Protein AF-A0A2S0NJP9-F1 (afdb_monomer_lite)

Foldseek 3Di:
DPDPVVPPPDPPPDDFDFDDAADEPDVVLVVVCVVVCVVPNPVQLRVQCRQLVHRHSLQSVQLLLLQLLLLVLLLVLLVVLLVVLVVLCCVLVNDHPCCVPPDPADLVNSVVSCVVCVVSSCVVCVVQPDDDPVLSVLSVVLNVCSVVSHGCQGDCVVSSLVSLVSSLVRPPVVCNVVSQVCLQPSDDPGPHDPPSRRHD

Organism: NCBI:txid214888

Sequence (200 aa):
MKLLDKLSKKPQYQTHAKITEFVFNNDKERAMYEEYKQLKGEEIHFYVAEHIQSNKYIEVAAAIQYDLRLKYILYRYVCFYEEWIRAILMNCNIKNVDFFLYKSVTLGDIQQLYFKNFKQIQEQKPDLKMISGNQFDSVRRLRNDVSHFKFLIFEMYDQSVRNIKTLQAVIPEHYMENLKKDINNCTSDWPLPSGLKITI

pLDDT: mean 89.48, std 14.77, range [33.41, 98.25]

Structure (mmCIF, N/CA/C/O backbone):
data_AF-A0A2S0NJP9-F1
#
_entry.id   AF-A0A2S0NJP9-F1
#
loop_
_atom_site.group_PDB
_atom_site.id
_atom_site.type_symbol
_atom_site.label_atom_id
_atom_site.label_alt_id
_atom_site.label_comp_id
_atom_site.label_asym_id
_atom_site.label_entity_id
_atom_site.label_seq_id
_atom_site.pdbx_PDB_ins_code
_atom_site.Cartn_x
_atom_site.Cartn_y
_atom_site.Cartn_z
_atom_site.occupancy
_atom_site.B_iso_or_equiv
_atom_site.auth_seq_id
_atom_site.auth_comp_id
_atom_site.auth_asym_id
_atom_site.auth_atom_id
_atom_site.pdbx_PDB_model_num
ATOM 1 N N . MET A 1 1 ? -16.593 33.649 -3.605 1.00 42.12 1 MET A N 1
ATOM 2 C CA . MET A 1 1 ? -15.768 33.297 -4.784 1.00 42.12 1 MET A CA 1
ATOM 3 C C . MET A 1 1 ? -14.263 33.259 -4.443 1.00 42.12 1 MET A C 1
ATOM 5 O O . MET A 1 1 ? -13.469 33.862 -5.141 1.00 42.12 1 MET A O 1
ATOM 9 N N . LYS A 1 2 ? -13.850 32.595 -3.343 1.00 42.22 2 LYS A N 1
ATOM 10 C CA . LYS A 1 2 ? -12.437 32.551 -2.874 1.00 42.22 2 LYS A CA 1
ATOM 11 C C . LYS A 1 2 ? -12.019 31.198 -2.254 1.00 42.22 2 LYS A C 1
ATOM 13 O O . LYS A 1 2 ? -11.086 31.136 -1.464 1.00 42.22 2 LYS A O 1
ATOM 18 N N . LEU A 1 3 ? -12.723 30.111 -2.584 1.00 33.41 3 LEU A N 1
ATOM 19 C CA . LEU A 1 3 ? -12.456 28.766 -2.040 1.00 33.41 3 LEU A CA 1
ATOM 20 C C . LEU A 1 3 ? -12.064 27.725 -3.102 1.00 33.41 3 LEU A C 1
ATOM 22 O O . LEU A 1 3 ? -11.611 26.648 -2.735 1.00 33.41 3 LEU A O 1
ATOM 26 N N . LEU A 1 4 ? -12.171 28.051 -4.396 1.00 34.09 4 LEU A N 1
ATOM 27 C CA . LEU A 1 4 ? -11.828 27.137 -5.494 1.00 34.09 4 LEU A CA 1
ATOM 28 C C . LEU A 1 4 ? -10.362 27.249 -5.961 1.00 34.09 4 LEU A C 1
ATOM 30 O O . LEU A 1 4 ? -9.835 26.289 -6.510 1.00 34.09 4 LEU A O 1
ATOM 34 N N . ASP A 1 5 ? -9.657 28.341 -5.644 1.00 35.03 5 ASP A N 1
ATOM 35 C CA . ASP A 1 5 ? -8.262 28.553 -6.083 1.00 35.03 5 ASP A CA 1
ATOM 36 C C . ASP A 1 5 ? -7.199 27.838 -5.232 1.00 35.03 5 ASP A C 1
ATOM 38 O O . ASP A 1 5 ? -6.013 27.872 -5.552 1.00 35.03 5 ASP A O 1
ATOM 42 N N . LYS A 1 6 ? -7.587 27.166 -4.139 1.00 36.97 6 LYS A N 1
ATOM 43 C CA . LYS A 1 6 ? -6.639 26.424 -3.282 1.00 36.97 6 LYS A CA 1
ATOM 44 C C . LYS A 1 6 ? -6.523 24.931 -3.613 1.00 36.97 6 LYS A C 1
ATOM 46 O O . LYS A 1 6 ? -5.765 24.238 -2.942 1.00 36.97 6 LYS A O 1
ATOM 51 N N . LEU A 1 7 ? -7.226 24.436 -4.638 1.00 40.06 7 LEU A N 1
ATOM 52 C CA . LEU A 1 7 ? -7.271 23.006 -4.985 1.00 40.06 7 LEU A CA 1
ATOM 53 C C . LEU A 1 7 ? -6.602 22.625 -6.320 1.00 40.06 7 LEU A C 1
ATOM 55 O O . LEU A 1 7 ? -6.712 21.473 -6.725 1.00 40.06 7 LEU A O 1
ATOM 59 N N . SER A 1 8 ? -5.874 23.521 -6.998 1.00 37.69 8 SER A N 1
ATOM 60 C CA . SER A 1 8 ? -5.317 23.220 -8.335 1.00 37.69 8 SER A CA 1
ATOM 61 C C . SER A 1 8 ? -3.791 23.169 -8.447 1.00 37.69 8 SER A C 1
ATOM 63 O O . SER A 1 8 ? -3.268 23.136 -9.561 1.00 37.69 8 SER A O 1
ATOM 65 N N . LYS A 1 9 ? -3.034 23.086 -7.345 1.00 36.31 9 LYS A N 1
ATOM 66 C CA . LYS A 1 9 ? -1.618 22.708 -7.472 1.00 36.31 9 LYS A CA 1
ATOM 67 C C . LYS A 1 9 ? -1.534 21.198 -7.671 1.00 36.31 9 LYS A C 1
ATOM 69 O O . LYS A 1 9 ? -1.359 20.450 -6.713 1.00 36.31 9 LYS A O 1
ATOM 74 N N . LYS A 1 10 ? -1.687 20.765 -8.931 1.00 39.22 10 LYS A N 1
ATOM 75 C CA . LYS A 1 10 ? -1.180 19.461 -9.376 1.00 39.22 10 LYS A CA 1
ATOM 76 C C . LYS A 1 10 ? 0.255 19.333 -8.842 1.00 39.22 10 LYS A C 1
ATOM 78 O O . LYS A 1 10 ? 0.975 20.338 -8.889 1.00 39.22 10 LYS A O 1
ATOM 83 N N . PRO A 1 11 ? 0.660 18.173 -8.298 1.00 43.78 11 PRO A N 1
ATOM 84 C CA . PRO A 1 11 ? 2.055 17.969 -7.933 1.00 43.78 11 PRO A CA 1
ATOM 85 C C . PRO A 1 11 ? 2.924 18.382 -9.126 1.00 43.78 11 PRO A C 1
ATOM 87 O O . PRO A 1 11 ? 2.597 18.064 -10.269 1.00 43.78 11 PRO A O 1
ATOM 90 N N . GLN A 1 12 ? 3.956 19.192 -8.875 1.00 39.41 12 GLN A N 1
ATOM 91 C CA . GLN A 1 12 ? 4.930 19.531 -9.906 1.00 39.41 12 GLN A CA 1
ATOM 92 C C . GLN A 1 12 ? 5.612 18.225 -10.304 1.00 39.41 12 GLN A C 1
ATOM 94 O O . GLN A 1 12 ? 6.456 17.721 -9.568 1.00 39.41 12 GLN A O 1
ATOM 99 N N . TYR A 1 13 ? 5.189 17.655 -11.431 1.00 46.69 13 TYR A N 1
ATOM 100 C CA . TYR A 1 13 ? 5.864 16.525 -12.046 1.00 46.69 13 TYR A CA 1
ATOM 101 C C . TYR A 1 13 ? 7.288 16.973 -12.365 1.00 46.69 13 TYR A C 1
ATOM 103 O O . TYR A 1 13 ? 7.482 17.950 -13.093 1.00 46.69 13 TYR A O 1
ATOM 111 N N . GLN A 1 14 ? 8.278 16.308 -11.772 1.00 54.94 14 GLN A N 1
ATOM 112 C CA . GLN A 1 14 ? 9.660 16.493 -12.185 1.00 54.94 14 GLN A CA 1
ATOM 113 C C . GLN A 1 14 ? 9.743 16.045 -13.644 1.00 54.94 14 GLN A C 1
ATOM 115 O O . GLN A 1 14 ? 9.388 14.920 -13.983 1.00 54.94 14 GLN A O 1
ATOM 120 N N . THR A 1 15 ? 10.130 16.956 -14.535 1.00 53.31 15 THR A N 1
ATOM 121 C CA . THR A 1 15 ? 10.324 16.633 -15.947 1.00 53.31 15 THR A CA 1
ATOM 122 C C . THR A 1 15 ? 11.617 15.849 -16.075 1.00 53.31 15 THR A C 1
ATOM 124 O O . THR A 1 15 ? 12.707 16.417 -16.126 1.00 53.31 15 THR A O 1
ATOM 127 N N . HIS A 1 16 ? 11.472 14.534 -16.059 1.00 66.81 16 HIS A N 1
ATOM 128 C CA . HIS A 1 16 ? 12.519 13.575 -16.347 1.00 66.81 16 HIS A CA 1
ATOM 129 C C . HIS A 1 16 ? 12.918 13.634 -17.829 1.00 66.81 16 HIS A C 1
ATOM 131 O O . HIS A 1 16 ? 12.117 14.018 -18.685 1.00 66.81 16 HIS A O 1
ATOM 137 N N . ALA A 1 17 ? 14.171 13.285 -18.142 1.00 78.38 17 ALA A N 1
ATOM 138 C CA . ALA A 1 17 ? 14.595 13.136 -19.531 1.00 78.38 17 ALA A CA 1
ATOM 139 C C . ALA A 1 17 ? 13.712 12.087 -20.221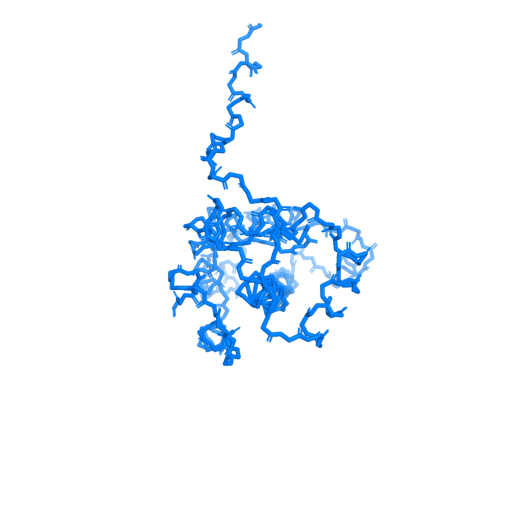 1.00 78.38 17 ALA A C 1
ATOM 141 O O . ALA A 1 17 ? 13.553 10.983 -19.702 1.00 78.38 17 ALA A O 1
ATOM 142 N N . LYS A 1 18 ? 13.134 12.447 -21.372 1.00 87.44 18 LYS A N 1
ATOM 143 C CA . LYS A 1 18 ? 12.203 11.584 -22.103 1.00 87.44 18 LYS A CA 1
ATOM 144 C C . LYS A 1 18 ? 12.933 10.360 -22.651 1.00 87.44 18 LYS A C 1
ATOM 146 O O . LYS A 1 18 ? 13.913 10.509 -23.381 1.00 87.44 18 LYS A O 1
ATOM 151 N N . ILE A 1 19 ? 12.422 9.171 -22.350 1.00 89.81 19 ILE A N 1
ATOM 152 C CA . ILE A 1 19 ? 12.920 7.908 -22.908 1.00 89.81 19 ILE A CA 1
ATOM 153 C C . ILE A 1 19 ? 11.974 7.479 -24.027 1.00 89.81 19 ILE A C 1
ATOM 155 O O . ILE A 1 19 ? 10.762 7.459 -23.846 1.00 89.81 19 ILE A O 1
ATOM 159 N N . THR A 1 20 ? 12.523 7.171 -25.202 1.00 89.69 20 THR A N 1
ATOM 160 C CA . THR A 1 20 ? 11.734 6.827 -26.402 1.00 89.69 20 THR A CA 1
ATOM 161 C C . THR A 1 20 ? 11.969 5.410 -26.902 1.00 89.69 20 THR A C 1
ATOM 163 O O . THR A 1 20 ? 11.226 4.936 -27.755 1.00 89.69 20 THR A O 1
ATOM 166 N N . GLU A 1 21 ? 12.994 4.731 -26.394 1.00 93.69 21 GLU A N 1
ATOM 167 C CA . GLU A 1 21 ? 13.345 3.374 -26.798 1.00 93.69 21 GLU A CA 1
ATOM 168 C C . GLU A 1 21 ? 13.919 2.576 -25.629 1.00 93.69 21 GLU A C 1
ATOM 170 O O . GLU A 1 21 ? 14.532 3.138 -24.719 1.00 93.69 21 GLU A O 1
ATOM 175 N N . PHE A 1 22 ? 13.724 1.257 -25.675 1.00 96.69 22 PHE A N 1
ATOM 176 C CA . PHE A 1 22 ? 14.244 0.321 -24.687 1.00 96.69 22 PHE A CA 1
ATOM 177 C C . PHE A 1 22 ? 15.427 -0.479 -25.227 1.00 96.69 22 PHE A C 1
ATOM 179 O O . PHE A 1 22 ? 15.419 -0.958 -26.362 1.00 96.69 22 PHE A O 1
ATOM 186 N N . VAL A 1 23 ? 16.416 -0.683 -24.359 1.00 96.81 23 VAL A N 1
ATOM 187 C CA . VAL A 1 23 ? 17.526 -1.612 -24.557 1.00 96.81 23 VAL A CA 1
ATOM 188 C C . VAL A 1 23 ? 17.169 -2.940 -23.895 1.00 96.81 23 VAL A C 1
ATOM 190 O O . VAL A 1 23 ? 16.832 -2.979 -22.709 1.00 96.81 23 VAL A O 1
ATOM 193 N N . PHE A 1 24 ? 17.267 -4.023 -24.667 1.00 96.94 24 PHE A N 1
ATOM 194 C CA . PHE A 1 24 ? 16.997 -5.395 -24.232 1.00 96.94 24 PHE A CA 1
ATOM 195 C C . PHE A 1 24 ? 18.299 -6.200 -24.229 1.00 96.94 24 PHE A C 1
ATOM 197 O O . PHE A 1 24 ? 19.079 -6.104 -25.177 1.00 96.94 24 PHE A O 1
ATOM 204 N N . ASN A 1 25 ? 18.522 -7.034 -23.213 1.00 94.25 25 ASN A N 1
ATOM 205 C CA . ASN A 1 25 ? 19.708 -7.893 -23.139 1.00 94.25 25 ASN A CA 1
ATOM 206 C C . ASN A 1 25 ? 19.605 -9.126 -24.048 1.00 94.25 25 ASN A C 1
ATOM 208 O O . ASN A 1 25 ? 20.625 -9.707 -24.409 1.00 94.25 25 ASN A O 1
ATOM 212 N N . ASN A 1 26 ? 18.388 -9.580 -24.367 1.00 94.94 26 ASN A N 1
ATOM 213 C CA . ASN A 1 26 ? 18.138 -10.751 -25.211 1.00 94.94 26 ASN A CA 1
ATOM 214 C C . ASN A 1 26 ? 16.706 -10.756 -25.781 1.00 94.94 26 ASN A C 1
ATOM 216 O O . ASN A 1 26 ? 15.843 -9.984 -25.359 1.00 94.94 26 ASN A O 1
ATOM 220 N N . ASP A 1 27 ? 16.438 -11.671 -26.715 1.00 96.19 27 ASP A N 1
ATOM 221 C CA . ASP A 1 27 ? 15.132 -11.795 -27.376 1.00 96.19 27 ASP A CA 1
ATOM 222 C C . ASP A 1 27 ? 14.000 -12.199 -26.427 1.00 96.19 27 ASP A C 1
ATOM 224 O O . ASP A 1 27 ? 12.856 -11.798 -26.628 1.00 96.19 27 ASP A O 1
ATOM 228 N N . LYS A 1 28 ? 14.303 -12.942 -25.355 1.00 94.44 28 LYS A N 1
ATOM 229 C CA . LYS A 1 28 ? 13.308 -13.298 -24.333 1.00 94.44 28 LYS A CA 1
ATOM 230 C C . LYS A 1 28 ? 12.825 -12.056 -23.583 1.00 94.44 28 LYS A C 1
ATOM 232 O O . LYS A 1 28 ? 11.636 -11.920 -23.315 1.00 94.44 28 LYS A O 1
ATOM 237 N N . GLU A 1 29 ? 13.737 -11.148 -23.258 1.00 94.25 29 GLU A N 1
ATOM 238 C CA . GLU A 1 29 ? 13.422 -9.871 -22.624 1.00 94.25 29 GLU A CA 1
ATOM 239 C C . GLU A 1 29 ? 12.598 -8.968 -23.557 1.00 94.25 29 GLU A C 1
ATOM 241 O O . GLU A 1 29 ? 11.614 -8.369 -23.125 1.00 94.25 29 GLU A O 1
ATOM 246 N N . ARG A 1 30 ? 12.935 -8.937 -24.852 1.00 96.06 30 ARG A N 1
ATOM 247 C CA . ARG A 1 30 ? 12.130 -8.241 -25.866 1.00 96.06 30 ARG A CA 1
ATOM 248 C C . ARG A 1 30 ? 10.723 -8.834 -25.979 1.00 96.06 30 ARG A C 1
ATOM 250 O O . ARG A 1 30 ? 9.753 -8.086 -25.979 1.00 96.06 30 ARG A O 1
ATOM 257 N N . ALA A 1 31 ? 10.597 -10.159 -26.037 1.00 95.00 31 ALA A N 1
ATOM 258 C CA . ALA A 1 31 ? 9.299 -10.833 -26.086 1.00 95.00 31 ALA A CA 1
ATOM 259 C C . ALA A 1 31 ? 8.451 -10.530 -24.840 1.00 95.00 31 ALA A C 1
ATOM 261 O O . ALA A 1 31 ? 7.256 -10.269 -24.959 1.00 95.00 31 ALA A O 1
ATOM 262 N N . MET A 1 32 ? 9.083 -10.480 -23.661 1.00 92.81 32 MET A N 1
ATOM 263 C CA . MET A 1 32 ? 8.435 -10.058 -22.417 1.00 92.81 32 MET A CA 1
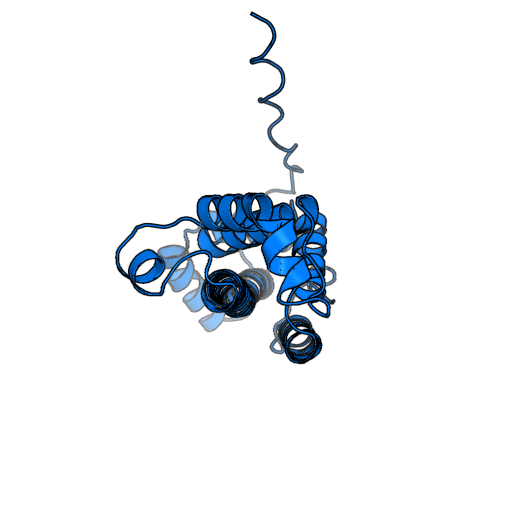ATOM 264 C C . MET A 1 32 ? 7.876 -8.631 -22.539 1.00 92.81 32 MET A C 1
ATOM 266 O O . MET A 1 32 ? 6.725 -8.395 -22.181 1.00 92.81 32 MET A O 1
ATOM 270 N N . TYR A 1 33 ? 8.641 -7.685 -23.089 1.00 96.19 33 TYR A N 1
ATOM 271 C CA . TYR A 1 33 ? 8.134 -6.332 -23.338 1.00 96.19 33 TYR A CA 1
ATOM 272 C C . TYR A 1 33 ? 6.931 -6.305 -24.276 1.00 96.19 33 TYR A C 1
ATOM 274 O O . TYR A 1 33 ? 5.927 -5.671 -23.952 1.00 96.19 33 TYR A O 1
ATOM 282 N N . GLU A 1 34 ? 7.011 -7.008 -25.405 1.00 95.25 34 GLU A N 1
ATOM 283 C CA . GLU A 1 34 ? 5.923 -7.061 -26.384 1.00 95.25 34 GLU A CA 1
ATOM 284 C C . GLU A 1 34 ? 4.623 -7.611 -25.784 1.00 95.25 34 GLU A C 1
ATOM 286 O O . GLU A 1 34 ? 3.546 -7.097 -26.085 1.00 95.25 34 GLU A O 1
ATOM 291 N N . GLU A 1 35 ? 4.714 -8.595 -24.889 1.00 93.38 35 GLU A N 1
ATOM 292 C CA . GLU A 1 35 ? 3.566 -9.115 -24.144 1.00 93.38 35 GLU A CA 1
ATOM 293 C C . GLU A 1 35 ? 3.034 -8.088 -23.129 1.00 93.38 35 GLU A C 1
ATOM 295 O O . GLU A 1 35 ? 1.858 -7.707 -23.156 1.00 93.38 35 GLU A O 1
ATOM 300 N N . TYR A 1 36 ? 3.890 -7.600 -22.226 1.00 91.88 36 TYR A N 1
ATOM 301 C CA . TYR A 1 36 ? 3.441 -6.773 -21.104 1.00 91.88 36 TYR A CA 1
ATOM 302 C C . TYR A 1 36 ? 2.997 -5.371 -21.514 1.00 91.88 36 TYR A C 1
ATOM 304 O O . TYR A 1 36 ? 2.093 -4.833 -20.869 1.00 91.88 36 TYR A O 1
ATOM 312 N N . LYS A 1 37 ? 3.538 -4.799 -22.597 1.00 93.12 37 LYS A N 1
ATOM 313 C CA . LYS A 1 37 ? 3.083 -3.489 -23.083 1.00 93.12 37 LYS A CA 1
ATOM 314 C C . LYS A 1 37 ? 1.622 -3.520 -23.535 1.00 93.12 37 LYS A C 1
ATOM 316 O O . LYS A 1 37 ? 0.931 -2.519 -23.384 1.00 93.12 37 LYS A O 1
ATOM 321 N N . GLN A 1 38 ? 1.121 -4.668 -24.003 1.00 91.31 38 GLN A N 1
ATOM 322 C CA . GLN A 1 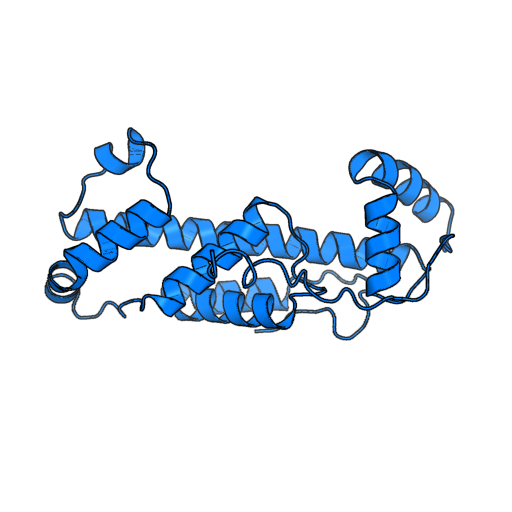38 ? -0.300 -4.845 -24.332 1.00 91.31 38 GLN A CA 1
ATOM 323 C C . GLN A 1 38 ? -1.169 -4.981 -23.073 1.00 91.31 38 GLN A C 1
ATOM 325 O O . GLN A 1 38 ? -2.299 -4.503 -23.042 1.00 91.31 38 GLN A O 1
ATOM 330 N N . LEU A 1 39 ? -0.642 -5.606 -22.015 1.00 89.12 39 LEU A N 1
ATOM 331 C CA . LEU A 1 39 ? -1.377 -5.859 -20.767 1.00 89.12 39 LEU A CA 1
ATOM 332 C C . LEU A 1 39 ? -1.401 -4.661 -19.809 1.00 89.12 39 LEU A C 1
ATOM 334 O O . LEU A 1 39 ? -2.332 -4.517 -19.015 1.00 89.12 39 LEU A O 1
ATOM 338 N N . LYS A 1 40 ? -0.343 -3.848 -19.813 1.00 86.81 40 LYS A N 1
ATOM 339 C CA . LYS A 1 40 ? -0.144 -2.727 -18.882 1.00 86.81 40 LYS A CA 1
ATOM 340 C C . LYS A 1 40 ? -0.190 -1.364 -19.563 1.00 86.81 40 LYS A C 1
ATOM 342 O O . LYS A 1 40 ? -0.362 -0.369 -18.871 1.00 86.81 40 LYS A O 1
ATOM 347 N N . GLY A 1 41 ? -0.088 -1.322 -20.887 1.00 91.69 41 GLY A N 1
ATOM 348 C CA . GLY A 1 41 ? 0.062 -0.092 -21.652 1.00 91.69 41 GLY A CA 1
ATOM 349 C C . GLY A 1 41 ? 1.530 0.307 -21.780 1.00 91.69 41 GLY A C 1
ATOM 350 O O . GLY A 1 41 ? 2.274 0.347 -20.801 1.00 91.69 41 GLY A O 1
ATOM 351 N N . GLU A 1 42 ? 1.939 0.634 -23.002 1.00 94.00 42 GLU A N 1
ATOM 352 C CA . GLU A 1 42 ? 3.294 1.087 -23.331 1.00 94.00 42 GLU A CA 1
ATOM 353 C C . GLU A 1 42 ? 3.701 2.344 -22.543 1.00 94.00 42 GLU A C 1
ATOM 355 O O . GLU A 1 42 ? 4.813 2.418 -22.020 1.00 94.00 42 GLU A O 1
ATOM 360 N N . GLU A 1 43 ? 2.774 3.288 -22.360 1.00 93.31 43 GLU A N 1
ATOM 361 C CA . GLU A 1 43 ? 3.022 4.524 -21.609 1.00 93.31 43 GLU A CA 1
ATOM 362 C C . GLU A 1 43 ? 3.461 4.268 -20.164 1.00 93.31 43 GLU A C 1
ATOM 364 O O . GLU A 1 43 ? 4.301 5.000 -19.650 1.00 93.31 43 GLU A O 1
ATOM 369 N N . ILE A 1 44 ? 2.962 3.208 -19.513 1.00 93.62 44 ILE A N 1
ATOM 370 C CA . ILE A 1 44 ? 3.384 2.862 -18.149 1.00 93.62 44 ILE A CA 1
ATOM 371 C C . ILE A 1 44 ? 4.861 2.466 -18.119 1.00 93.62 44 ILE A C 1
ATOM 373 O O . ILE A 1 44 ? 5.579 2.837 -17.189 1.00 93.62 44 ILE A O 1
ATOM 377 N N . HIS A 1 45 ? 5.329 1.725 -19.124 1.00 95.62 45 HIS A N 1
ATOM 378 C CA . HIS A 1 45 ? 6.728 1.319 -19.196 1.00 95.62 45 HIS A CA 1
ATOM 379 C C . HIS A 1 45 ? 7.643 2.532 -19.362 1.00 95.62 45 HIS A C 1
ATOM 381 O O . HIS A 1 45 ? 8.628 2.642 -18.635 1.00 95.62 45 HIS A O 1
ATOM 387 N N . PHE A 1 46 ? 7.303 3.456 -20.265 1.00 95.38 46 PHE A N 1
ATOM 388 C CA . PHE A 1 46 ? 8.076 4.687 -20.452 1.00 95.38 46 PHE A CA 1
ATOM 389 C C . PHE A 1 46 ? 8.010 5.606 -19.234 1.00 95.38 46 PHE A C 1
ATOM 391 O O . PHE A 1 46 ? 9.042 6.101 -18.797 1.00 95.38 46 PHE A O 1
ATOM 398 N N . TYR A 1 47 ? 6.839 5.751 -18.616 1.00 94.31 47 TYR A N 1
ATOM 399 C CA . TYR A 1 47 ? 6.687 6.494 -17.369 1.00 94.31 47 TYR A CA 1
ATOM 400 C C . TYR A 1 47 ? 7.608 5.946 -16.266 1.00 94.31 47 TYR A C 1
ATOM 402 O O . TYR A 1 47 ? 8.305 6.714 -15.606 1.00 94.31 47 TYR A O 1
ATOM 410 N N . VAL A 1 48 ? 7.670 4.622 -16.088 1.00 95.00 48 VAL A N 1
ATOM 411 C CA . VAL A 1 48 ? 8.586 3.994 -15.120 1.00 95.00 48 VAL A CA 1
ATOM 412 C C . VAL A 1 48 ? 10.039 4.251 -15.506 1.00 95.00 48 VAL A C 1
ATOM 414 O O . VAL A 1 48 ? 10.829 4.631 -14.647 1.00 95.00 48 VAL A O 1
ATOM 417 N N . ALA A 1 49 ? 10.386 4.066 -16.781 1.00 95.25 49 ALA A N 1
ATOM 418 C CA . ALA A 1 49 ? 11.729 4.292 -17.311 1.00 95.25 49 ALA A CA 1
ATOM 419 C C . ALA A 1 49 ? 12.228 5.708 -17.012 1.00 95.25 49 ALA A C 1
ATOM 421 O O . ALA A 1 49 ? 13.353 5.894 -16.546 1.00 95.25 49 ALA A O 1
ATOM 422 N N . GLU A 1 50 ? 11.367 6.700 -17.234 1.00 94.31 50 GLU A N 1
ATOM 423 C CA . GLU A 1 50 ? 11.627 8.101 -16.931 1.00 94.31 50 GLU A CA 1
ATOM 424 C C . GLU A 1 50 ? 11.810 8.313 -15.424 1.00 94.31 50 GLU A C 1
ATOM 426 O O . GLU A 1 50 ? 12.760 8.972 -15.019 1.00 94.31 50 GLU A O 1
ATOM 431 N N . HIS A 1 51 ? 11.000 7.701 -14.560 1.00 92.88 51 HIS A N 1
ATOM 432 C CA . HIS A 1 51 ? 11.174 7.850 -13.108 1.00 92.88 51 HIS A CA 1
ATOM 433 C C . HIS A 1 51 ? 12.469 7.225 -12.584 1.00 92.88 51 HIS A C 1
ATOM 435 O O . HIS A 1 51 ? 13.113 7.791 -11.701 1.00 92.88 51 HIS A O 1
ATOM 441 N N . ILE A 1 52 ? 12.872 6.076 -13.130 1.00 93.31 52 ILE A N 1
ATOM 442 C CA . ILE A 1 52 ? 14.106 5.392 -12.717 1.00 93.31 52 ILE A CA 1
ATOM 443 C C . ILE A 1 52 ? 15.342 5.854 -13.502 1.00 93.31 52 ILE A C 1
ATOM 445 O O . ILE A 1 52 ? 16.441 5.381 -13.225 1.00 93.31 52 ILE A O 1
ATOM 449 N N . GLN A 1 53 ? 15.166 6.759 -14.473 1.00 93.25 53 GLN A N 1
ATOM 450 C CA . GLN A 1 53 ? 16.212 7.261 -15.371 1.00 93.25 53 GLN A CA 1
ATOM 451 C C . GLN A 1 53 ? 17.003 6.132 -16.061 1.00 93.25 53 GLN A C 1
ATOM 453 O O . GLN A 1 53 ? 18.230 6.180 -16.149 1.00 93.25 53 GLN A O 1
ATOM 458 N N . SER A 1 54 ? 16.301 5.108 -16.556 1.00 93.81 54 SER A N 1
ATOM 459 C CA . SER A 1 54 ? 16.919 3.961 -17.232 1.00 93.81 54 SER A CA 1
ATOM 460 C C . SER A 1 54 ? 16.109 3.493 -18.430 1.00 93.81 54 SER A C 1
ATOM 462 O O . SER A 1 54 ? 14.909 3.249 -18.334 1.00 93.81 54 SER A O 1
ATOM 464 N N . ASN A 1 55 ? 16.790 3.317 -19.562 1.00 95.12 55 ASN A N 1
ATOM 465 C CA . ASN A 1 55 ? 16.227 2.722 -20.772 1.00 95.12 55 ASN A CA 1
ATOM 466 C C . ASN A 1 55 ? 16.472 1.205 -20.860 1.00 95.12 55 ASN A C 1
ATOM 468 O O . ASN A 1 55 ? 16.113 0.587 -21.861 1.00 95.12 55 ASN A O 1
ATOM 472 N N . LYS A 1 56 ? 17.073 0.582 -19.839 1.00 96.38 56 LYS A N 1
ATOM 473 C CA . LYS A 1 56 ? 17.228 -0.876 -19.781 1.00 96.38 56 LYS A CA 1
ATOM 474 C C . LYS A 1 56 ? 15.913 -1.498 -19.337 1.00 96.38 56 LYS A C 1
ATOM 476 O O . LYS A 1 56 ? 15.483 -1.310 -18.197 1.00 96.38 56 LYS A O 1
ATOM 481 N N . TYR A 1 57 ? 15.282 -2.270 -20.215 1.00 96.00 57 TYR A N 1
ATOM 482 C CA . TYR A 1 57 ? 13.947 -2.788 -19.931 1.00 96.00 57 TYR A CA 1
ATOM 483 C C . TYR A 1 57 ? 13.911 -3.716 -18.709 1.00 96.00 57 TYR A C 1
ATOM 485 O O . TYR A 1 57 ? 12.949 -3.675 -17.948 1.00 96.00 57 TYR A O 1
ATOM 493 N N . ILE A 1 58 ? 14.965 -4.491 -18.446 1.00 94.62 58 ILE A N 1
ATOM 494 C CA . ILE A 1 58 ? 15.021 -5.366 -17.271 1.00 94.62 58 ILE A CA 1
ATOM 495 C C . ILE A 1 58 ? 14.888 -4.602 -15.943 1.00 94.62 58 ILE A C 1
ATOM 497 O O . ILE A 1 58 ? 14.248 -5.100 -15.018 1.00 94.62 58 ILE A O 1
ATOM 501 N N . GLU A 1 59 ? 15.433 -3.384 -15.850 1.00 95.12 59 GLU A N 1
ATOM 502 C CA . GLU A 1 59 ? 15.339 -2.533 -14.653 1.00 95.12 59 GLU A CA 1
ATOM 503 C C . GLU A 1 59 ? 13.926 -1.933 -14.526 1.00 95.12 59 GLU A C 1
ATOM 505 O O . GLU A 1 59 ? 13.350 -1.902 -13.437 1.00 95.12 59 GLU A O 1
ATOM 510 N N . VAL A 1 60 ? 13.317 -1.549 -15.655 1.00 95.31 60 VAL A N 1
ATOM 511 C CA . VAL A 1 60 ? 11.915 -1.096 -15.738 1.00 95.31 60 VAL A CA 1
ATOM 512 C C . VAL A 1 60 ? 10.955 -2.206 -15.309 1.00 95.31 60 VAL A C 1
ATOM 514 O O . VAL A 1 60 ? 10.077 -1.999 -14.468 1.00 95.31 60 VAL A O 1
ATOM 517 N N . ALA A 1 61 ? 11.139 -3.409 -15.850 1.00 94.44 61 ALA A N 1
ATOM 518 C CA . ALA A 1 61 ? 10.357 -4.585 -15.501 1.00 94.44 61 ALA A CA 1
ATOM 519 C C . ALA A 1 61 ? 10.524 -4.937 -14.015 1.00 94.44 61 ALA A C 1
ATOM 521 O O . ALA A 1 61 ? 9.527 -5.208 -13.342 1.00 94.44 61 ALA A O 1
ATOM 522 N N . ALA A 1 62 ? 11.749 -4.867 -13.483 1.00 94.31 62 ALA A N 1
ATOM 523 C CA . ALA A 1 62 ? 12.027 -5.073 -12.064 1.00 94.31 62 ALA A CA 1
ATOM 524 C C . ALA A 1 62 ? 11.281 -4.067 -11.174 1.00 94.31 62 ALA A C 1
ATOM 526 O O . ALA A 1 62 ? 10.661 -4.475 -10.192 1.00 94.31 62 ALA A O 1
ATOM 527 N N . ALA A 1 63 ? 11.277 -2.778 -11.527 1.00 95.00 63 ALA A N 1
ATOM 528 C CA . ALA A 1 63 ? 10.559 -1.745 -10.778 1.00 95.00 63 ALA A CA 1
ATOM 529 C C . ALA A 1 63 ? 9.036 -1.975 -10.781 1.00 95.00 63 ALA A C 1
ATOM 531 O O . ALA A 1 63 ? 8.404 -1.929 -9.723 1.00 95.00 63 ALA A O 1
ATOM 532 N N . ILE A 1 64 ? 8.449 -2.304 -11.940 1.00 94.06 64 ILE A N 1
ATOM 533 C CA . ILE A 1 64 ? 7.014 -2.620 -12.063 1.00 94.06 64 ILE A CA 1
ATOM 534 C C . ILE A 1 64 ? 6.648 -3.847 -11.219 1.00 94.06 64 ILE A C 1
ATOM 536 O O . ILE A 1 64 ? 5.658 -3.827 -10.483 1.00 94.06 64 ILE A O 1
ATOM 540 N N . GLN A 1 65 ? 7.438 -4.919 -11.312 1.00 93.00 65 GLN A N 1
ATOM 541 C CA . GLN A 1 65 ? 7.197 -6.159 -10.570 1.00 93.00 65 GLN A CA 1
ATOM 542 C C . GLN A 1 65 ? 7.368 -5.962 -9.061 1.00 93.00 65 GLN A C 1
ATOM 544 O O . GLN A 1 65 ? 6.556 -6.470 -8.282 1.00 93.00 65 GLN A O 1
ATOM 549 N N . TYR A 1 66 ? 8.374 -5.189 -8.645 1.00 95.06 66 TYR A N 1
ATOM 550 C CA . TYR A 1 66 ? 8.591 -4.820 -7.250 1.00 95.06 66 TYR A CA 1
ATOM 551 C C . TYR A 1 66 ? 7.401 -4.051 -6.680 1.00 95.06 66 TYR A C 1
ATOM 553 O O . TYR A 1 66 ? 6.818 -4.481 -5.683 1.00 95.06 66 TYR A O 1
ATOM 561 N N . ASP A 1 67 ? 6.978 -2.977 -7.346 1.00 94.94 67 ASP A N 1
ATOM 562 C CA . ASP A 1 67 ? 5.842 -2.169 -6.905 1.00 94.94 67 ASP A CA 1
ATOM 563 C C . ASP A 1 67 ? 4.536 -2.986 -6.890 1.00 94.94 67 ASP A C 1
ATOM 565 O O . ASP A 1 67 ? 3.690 -2.827 -6.007 1.00 94.94 67 ASP A O 1
ATOM 569 N N . LEU A 1 68 ? 4.347 -3.906 -7.842 1.00 94.12 68 LEU A N 1
ATOM 570 C CA . LEU A 1 68 ? 3.201 -4.819 -7.861 1.00 94.12 68 LEU A CA 1
ATOM 571 C C . LEU A 1 68 ? 3.216 -5.793 -6.674 1.00 94.12 68 LEU A C 1
ATOM 573 O O . LEU A 1 68 ? 2.209 -5.926 -5.975 1.00 94.12 68 LEU A O 1
ATOM 577 N N . ARG A 1 69 ? 4.351 -6.451 -6.416 1.00 94.75 69 ARG A N 1
ATOM 578 C CA . ARG A 1 69 ? 4.509 -7.383 -5.290 1.00 94.75 69 ARG A CA 1
ATOM 579 C C . ARG A 1 69 ? 4.308 -6.675 -3.952 1.00 94.75 69 ARG A C 1
ATOM 581 O O . ARG A 1 69 ? 3.608 -7.202 -3.086 1.00 94.75 69 ARG A O 1
ATOM 588 N N . LEU A 1 70 ? 4.850 -5.467 -3.820 1.00 96.12 70 LEU A N 1
ATOM 589 C CA . LEU A 1 70 ? 4.676 -4.617 -2.649 1.00 96.12 70 LEU A CA 1
ATOM 590 C C . LEU A 1 70 ? 3.193 -4.346 -2.380 1.00 96.12 70 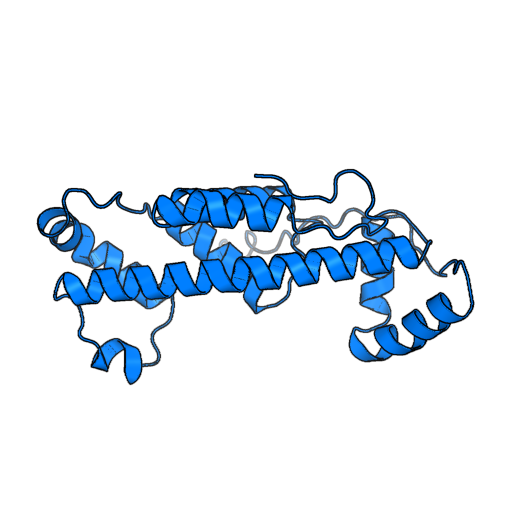LEU A C 1
ATOM 592 O O . LEU A 1 70 ? 2.726 -4.543 -1.258 1.00 96.12 70 LEU A O 1
ATOM 596 N N . LYS A 1 71 ? 2.427 -3.971 -3.411 1.00 96.75 71 LYS A N 1
ATOM 597 C CA . LYS A 1 71 ? 0.978 -3.757 -3.287 1.00 96.75 71 LYS A CA 1
ATOM 598 C C . LYS A 1 71 ? 0.235 -5.009 -2.828 1.00 96.75 71 LYS A C 1
ATOM 600 O O . LYS A 1 71 ? -0.627 -4.891 -1.963 1.00 96.75 71 LYS A O 1
ATOM 605 N N . TYR A 1 72 ? 0.575 -6.196 -3.332 1.00 96.56 72 TYR A N 1
ATOM 606 C CA . TYR A 1 72 ? -0.064 -7.440 -2.881 1.00 96.56 72 TYR A CA 1
ATOM 607 C C . TYR A 1 72 ? 0.224 -7.759 -1.414 1.00 96.56 72 TYR A C 1
ATOM 609 O O . TYR A 1 72 ? -0.685 -8.153 -0.685 1.00 96.56 72 TYR A O 1
ATOM 617 N N . ILE A 1 73 ? 1.466 -7.561 -0.967 1.00 96.94 73 ILE A N 1
ATOM 618 C CA . ILE A 1 73 ? 1.826 -7.714 0.446 1.00 96.94 73 ILE A CA 1
ATOM 619 C C . ILE A 1 73 ? 0.995 -6.747 1.290 1.00 96.94 73 ILE A C 1
ATOM 621 O O . ILE A 1 73 ? 0.302 -7.174 2.212 1.00 96.94 73 ILE A O 1
ATOM 625 N N . LEU A 1 74 ? 1.009 -5.460 0.936 1.00 97.94 74 LEU A N 1
ATOM 626 C CA . LEU A 1 74 ? 0.299 -4.414 1.670 1.00 97.94 74 LEU A CA 1
ATOM 627 C C . LEU A 1 74 ? -1.214 -4.625 1.682 1.00 97.94 74 LEU A C 1
ATOM 629 O O . LEU A 1 74 ? -1.837 -4.393 2.713 1.00 97.94 74 LEU A O 1
ATOM 633 N N . TYR A 1 75 ? -1.797 -5.104 0.582 1.00 97.62 75 TYR A N 1
ATOM 634 C CA . TYR A 1 75 ? -3.224 -5.408 0.497 1.00 97.62 75 TYR A CA 1
ATOM 635 C C . TYR A 1 75 ? -3.655 -6.376 1.603 1.00 97.62 75 TYR A C 1
ATOM 637 O O . TYR A 1 75 ? -4.627 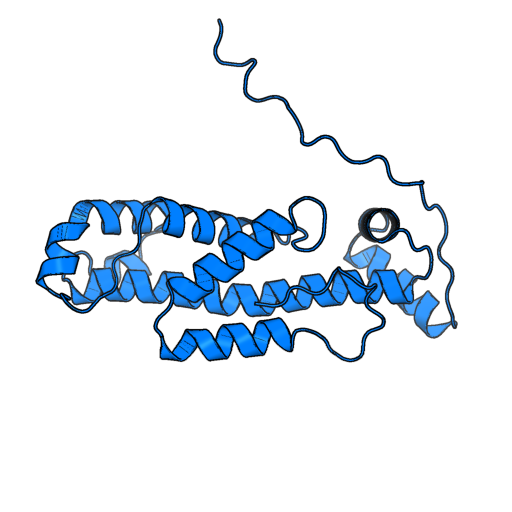-6.100 2.300 1.00 97.62 75 TYR A O 1
ATOM 645 N N . ARG A 1 76 ? -2.880 -7.444 1.855 1.00 96.69 76 ARG A N 1
ATOM 646 C CA . ARG A 1 76 ? -3.173 -8.406 2.936 1.00 96.69 76 ARG A CA 1
ATOM 647 C C . ARG A 1 76 ? -3.223 -7.735 4.308 1.00 96.69 76 ARG A C 1
ATOM 649 O O . ARG A 1 76 ? -4.169 -7.949 5.059 1.00 96.69 76 ARG A O 1
ATOM 656 N N . TYR A 1 77 ? -2.231 -6.904 4.626 1.00 97.81 77 TYR A N 1
ATOM 657 C CA . TYR A 1 77 ? -2.151 -6.236 5.929 1.00 97.81 77 TYR A CA 1
ATOM 658 C C . TYR A 1 77 ? -3.181 -5.121 6.097 1.00 97.81 77 TYR A C 1
ATOM 660 O O . TYR A 1 77 ? -3.678 -4.903 7.199 1.00 97.81 77 TYR A O 1
ATOM 668 N N . VAL A 1 78 ? -3.532 -4.435 5.012 1.00 96.94 78 VAL A N 1
ATOM 669 C CA . VAL A 1 78 ? -4.617 -3.455 5.000 1.00 96.94 78 VAL A CA 1
ATOM 670 C C . VAL A 1 78 ? -5.964 -4.141 5.226 1.00 96.94 78 VAL A C 1
ATOM 672 O O . VAL A 1 78 ? -6.718 -3.692 6.082 1.00 96.94 78 VAL A O 1
ATOM 675 N N . CYS A 1 79 ? -6.257 -5.243 4.528 1.00 94.62 79 CYS A N 1
ATOM 676 C CA . CYS A 1 79 ? -7.475 -6.027 4.756 1.00 94.62 79 CYS A CA 1
ATOM 677 C C . CYS A 1 79 ? -7.549 -6.537 6.196 1.00 94.62 79 CYS A C 1
ATOM 679 O O . CYS A 1 79 ? -8.562 -6.339 6.861 1.00 94.62 79 CYS A O 1
ATOM 681 N N . PHE A 1 80 ? -6.448 -7.095 6.703 1.00 95.94 80 PHE A N 1
ATOM 682 C CA . PHE A 1 80 ? -6.341 -7.516 8.095 1.00 95.94 80 PHE A CA 1
ATOM 683 C C . PHE A 1 80 ? -6.619 -6.367 9.075 1.00 95.94 80 PHE A C 1
ATOM 685 O O . PHE A 1 80 ? -7.386 -6.537 10.020 1.00 95.94 80 PHE A O 1
ATOM 692 N N . TYR A 1 81 ? -6.048 -5.181 8.840 1.00 96.38 81 TYR A N 1
ATOM 693 C CA . TYR A 1 81 ? -6.346 -3.994 9.640 1.00 96.38 81 TYR A CA 1
ATOM 694 C C . TYR A 1 81 ? -7.844 -3.659 9.612 1.00 96.38 81 TYR A C 1
ATOM 696 O O . TYR A 1 81 ? -8.438 -3.463 10.671 1.00 96.38 81 TYR A O 1
ATOM 704 N N . GLU A 1 82 ? -8.481 -3.635 8.435 1.00 94.75 82 GLU A N 1
ATOM 705 C CA . GLU A 1 82 ? -9.919 -3.352 8.326 1.00 94.75 82 GLU A CA 1
ATOM 706 C C . GLU A 1 82 ? -10.770 -4.375 9.099 1.00 94.75 82 GLU A C 1
ATOM 708 O O . GLU A 1 82 ? -11.676 -3.991 9.844 1.00 94.75 82 GLU A O 1
ATOM 713 N N . GLU A 1 83 ? -10.474 -5.666 8.954 1.00 94.19 83 GLU A N 1
ATOM 714 C CA . GLU A 1 83 ? -11.167 -6.753 9.655 1.00 94.19 83 GLU A CA 1
ATOM 715 C C . GLU A 1 83 ? -10.970 -6.676 11.168 1.00 94.19 83 GLU A C 1
ATOM 717 O O . GLU A 1 83 ? -11.927 -6.828 11.930 1.00 94.19 83 GLU A O 1
ATOM 722 N N . TRP A 1 84 ? -9.756 -6.364 11.614 1.00 95.75 84 TRP A N 1
ATOM 723 C CA . TRP A 1 84 ? -9.447 -6.202 13.028 1.00 95.75 84 TRP A CA 1
ATOM 724 C C . TRP A 1 84 ? -10.222 -5.038 13.661 1.00 95.75 84 TRP A C 1
ATOM 726 O O . TRP A 1 84 ? -10.775 -5.201 14.752 1.00 95.75 84 TRP A O 1
ATOM 736 N N . ILE A 1 85 ? -10.369 -3.898 12.971 1.00 96.69 85 ILE A N 1
ATOM 737 C CA . ILE A 1 85 ? -11.228 -2.811 13.471 1.00 96.69 85 ILE A CA 1
ATOM 738 C C . ILE A 1 85 ? -12.692 -3.256 13.550 1.00 96.69 85 ILE A C 1
ATOM 740 O O . ILE A 1 85 ? -13.362 -2.970 14.545 1.00 96.69 85 ILE A O 1
ATOM 744 N N . ARG A 1 86 ? -13.204 -3.989 12.551 1.00 95.94 86 ARG A N 1
ATOM 745 C CA . ARG A 1 86 ? -14.576 -4.537 12.603 1.00 95.94 86 ARG A CA 1
ATOM 746 C C . ARG A 1 86 ? -14.742 -5.474 13.799 1.00 95.94 86 ARG A C 1
ATOM 748 O O . ARG A 1 86 ? -15.725 -5.353 14.524 1.00 95.94 86 ARG A O 1
ATOM 755 N N . ALA A 1 87 ? -13.762 -6.336 14.064 1.00 95.75 87 ALA A N 1
ATOM 756 C CA . ALA A 1 87 ? -13.752 -7.206 15.238 1.00 95.75 87 ALA A CA 1
ATOM 757 C C . ALA A 1 87 ? -13.724 -6.411 16.552 1.00 95.75 87 ALA A C 1
ATOM 759 O O . ALA A 1 87 ? -14.398 -6.785 17.512 1.00 95.75 87 ALA A O 1
ATOM 760 N N . ILE A 1 88 ? -13.008 -5.281 16.608 1.00 96.88 88 ILE A N 1
ATOM 761 C CA . ILE A 1 88 ? -13.069 -4.380 17.764 1.00 96.88 88 ILE A CA 1
ATOM 762 C C . ILE A 1 88 ? -14.491 -3.868 17.978 1.00 96.88 88 ILE A C 1
ATOM 764 O O . ILE A 1 88 ? -15.008 -3.997 19.086 1.00 96.88 88 ILE A O 1
ATOM 768 N N . LEU A 1 89 ? -15.132 -3.351 16.929 1.00 97.94 89 LEU A N 1
ATOM 769 C CA . LEU A 1 89 ? -16.499 -2.831 17.000 1.00 97.94 89 LEU A CA 1
ATOM 770 C C . LEU A 1 89 ? -17.518 -3.913 17.397 1.00 97.94 89 LEU A C 1
ATOM 772 O O . LEU A 1 89 ? -18.433 -3.623 18.169 1.00 97.94 89 LEU A O 1
ATOM 776 N N . MET A 1 90 ? -17.347 -5.146 16.910 1.00 97.25 90 MET A N 1
ATOM 777 C CA . MET A 1 90 ? -18.195 -6.286 17.276 1.00 97.25 90 MET A CA 1
ATOM 778 C C . MET A 1 90 ? -18.022 -6.693 18.733 1.00 97.25 90 MET A C 1
ATOM 780 O O . MET A 1 90 ? -18.996 -6.724 19.480 1.00 97.25 90 MET A O 1
ATOM 784 N N . ASN A 1 91 ? -16.783 -6.925 19.163 1.00 97.00 91 ASN A N 1
ATOM 785 C CA . ASN A 1 91 ? -16.498 -7.385 20.522 1.00 97.00 91 ASN A CA 1
ATOM 786 C C . ASN A 1 91 ? -16.837 -6.331 21.581 1.00 97.00 91 ASN A C 1
ATOM 788 O O . ASN A 1 91 ? -17.047 -6.684 22.733 1.00 97.00 91 ASN A O 1
ATOM 792 N N . CYS A 1 92 ? -16.892 -5.051 21.199 1.00 97.56 92 CYS A N 1
ATOM 793 C CA . CYS A 1 92 ? -17.328 -3.973 22.081 1.00 97.56 92 CYS A CA 1
ATOM 794 C C . CYS A 1 92 ? -18.849 -3.721 22.042 1.00 97.56 92 CYS A C 1
ATOM 796 O O . CYS A 1 92 ? -19.312 -2.715 22.580 1.00 97.56 92 CYS A O 1
ATOM 798 N N . ASN A 1 93 ? -19.632 -4.593 21.393 1.00 96.75 93 ASN A N 1
ATOM 799 C CA . ASN A 1 93 ? -21.090 -4.489 21.239 1.00 96.75 93 ASN A CA 1
ATOM 800 C C . ASN A 1 93 ? -21.572 -3.195 20.546 1.00 96.75 93 ASN A C 1
ATOM 802 O O . ASN A 1 93 ? -22.673 -2.715 20.805 1.00 96.75 93 ASN A O 1
ATOM 806 N N . ILE A 1 94 ? -20.763 -2.606 19.656 1.00 97.38 94 ILE A N 1
ATOM 807 C CA . ILE A 1 94 ? -21.119 -1.370 18.930 1.00 97.38 94 ILE A CA 1
ATOM 808 C C . ILE A 1 94 ? -21.947 -1.690 17.680 1.00 97.38 94 ILE A C 1
ATOM 810 O O . ILE A 1 94 ? -22.915 -0.991 17.361 1.00 97.38 94 ILE A O 1
ATOM 814 N N . LYS A 1 95 ? -21.559 -2.743 16.954 1.00 96.75 95 LYS A N 1
ATOM 815 C CA . LYS A 1 95 ? -22.268 -3.299 15.792 1.00 96.75 95 LYS A CA 1
ATOM 816 C C . LYS A 1 95 ? -22.122 -4.811 15.782 1.00 96.75 95 LYS A C 1
ATOM 818 O O . LYS A 1 95 ? -21.087 -5.312 16.184 1.00 96.75 95 LYS A O 1
ATOM 823 N N . ASN A 1 96 ? -23.136 -5.527 15.314 1.00 94.88 96 ASN A N 1
ATOM 824 C CA . ASN A 1 96 ? -23.093 -6.982 15.191 1.00 94.88 96 ASN A CA 1
ATOM 825 C C . ASN A 1 96 ? -22.534 -7.420 13.825 1.00 94.88 96 ASN A C 1
ATOM 827 O O . ASN A 1 96 ? -22.268 -6.594 12.952 1.00 94.88 96 ASN A O 1
ATOM 831 N N . VAL A 1 97 ? -22.381 -8.732 13.642 1.00 94.06 97 VAL A N 1
ATOM 832 C CA . VAL A 1 97 ? -21.885 -9.327 12.394 1.00 94.06 97 VAL A CA 1
ATOM 833 C C . VAL A 1 97 ? -22.770 -8.989 11.186 1.00 94.06 97 VAL A C 1
ATOM 835 O O . VAL A 1 97 ? -22.246 -8.625 10.135 1.00 94.06 97 VAL A O 1
ATOM 838 N N . ASP A 1 98 ? -24.097 -8.982 11.351 1.00 95.38 98 ASP A N 1
ATOM 839 C CA . ASP A 1 98 ? -25.053 -8.676 10.276 1.00 95.38 98 ASP A CA 1
ATOM 840 C C . ASP A 1 98 ? -24.846 -7.278 9.688 1.00 95.38 98 ASP A C 1
ATOM 842 O O . ASP A 1 98 ? -24.965 -7.073 8.479 1.00 95.38 98 ASP A O 1
ATOM 846 N N . PHE A 1 99 ? -24.494 -6.304 10.534 1.00 94.25 99 PHE A N 1
ATOM 847 C CA . PHE A 1 99 ? -24.172 -4.956 10.078 1.00 94.25 99 PHE A CA 1
ATOM 848 C C . PHE A 1 99 ? -23.009 -4.955 9.078 1.00 94.25 99 PHE A C 1
ATOM 850 O O . PHE A 1 99 ? -23.058 -4.196 8.115 1.00 94.25 99 PHE A O 1
ATOM 857 N N . PHE A 1 100 ? -21.987 -5.787 9.290 1.00 92.75 100 PHE A N 1
ATOM 858 C CA . PHE A 1 100 ? -20.807 -5.844 8.423 1.00 92.75 100 PHE A CA 1
ATOM 859 C C . PHE A 1 100 ? -20.969 -6.794 7.231 1.00 92.75 100 PHE A C 1
ATOM 861 O O . PHE A 1 100 ? -20.318 -6.573 6.215 1.00 92.75 100 PHE A O 1
ATOM 868 N N . LEU A 1 101 ? -21.819 -7.821 7.336 1.00 89.38 101 LEU A N 1
ATOM 869 C CA . LEU A 1 101 ? -22.079 -8.759 6.238 1.00 89.38 101 LEU A CA 1
ATOM 870 C C . LEU A 1 101 ? -23.048 -8.199 5.196 1.00 89.38 101 LEU A C 1
ATOM 872 O O . LEU A 1 101 ? -22.837 -8.387 4.001 1.00 89.38 101 LEU A O 1
ATOM 876 N N . TYR A 1 102 ? -24.112 -7.522 5.636 1.00 91.19 102 TYR A N 1
ATOM 877 C CA . TYR A 1 102 ? -25.229 -7.179 4.748 1.00 91.19 102 TYR A CA 1
ATOM 878 C C . TYR A 1 102 ? -25.293 -5.705 4.364 1.00 91.19 102 TYR A C 1
ATOM 880 O O . TYR A 1 102 ? -26.016 -5.349 3.433 1.00 91.19 102 TYR A O 1
ATOM 888 N N . LYS A 1 103 ? -24.563 -4.823 5.057 1.00 89.00 103 LYS A N 1
ATOM 889 C CA . LYS A 1 103 ? -24.488 -3.412 4.666 1.00 89.00 103 LYS A CA 1
ATOM 890 C C . LYS A 1 103 ? -23.206 -3.144 3.897 1.00 89.00 103 LYS A C 1
ATOM 892 O O . LYS A 1 103 ? -22.133 -3.613 4.260 1.00 89.00 103 LYS A O 1
ATOM 897 N N . SER A 1 104 ? -23.313 -2.304 2.873 1.00 85.31 104 SER A N 1
ATOM 898 C CA . SER A 1 104 ? -22.149 -1.733 2.201 1.00 85.31 104 SER A CA 1
ATOM 899 C C . SER A 1 104 ? -21.500 -0.688 3.114 1.00 85.31 104 SER A C 1
ATOM 901 O O . SER A 1 104 ? -21.835 0.493 3.046 1.00 85.31 104 SER A O 1
ATOM 903 N N . VAL A 1 105 ? -20.612 -1.134 4.005 1.00 88.56 105 VAL A N 1
ATOM 904 C CA . VAL A 1 105 ? -19.894 -0.278 4.960 1.00 88.56 105 VAL A CA 1
ATOM 905 C C . VAL A 1 105 ? -18.512 0.056 4.404 1.00 88.56 105 VAL A C 1
ATOM 907 O O . VAL A 1 105 ? -17.697 -0.832 4.154 1.00 88.56 105 VAL A O 1
ATOM 910 N N . THR A 1 106 ? -18.220 1.341 4.226 1.00 88.38 106 THR A N 1
ATOM 911 C CA . THR A 1 106 ? -16.897 1.796 3.784 1.00 88.38 106 THR A CA 1
ATOM 912 C C . THR A 1 106 ? -15.912 1.871 4.953 1.00 88.38 106 THR A C 1
ATOM 914 O O . THR A 1 106 ? -16.299 1.945 6.120 1.00 88.38 106 THR A O 1
ATOM 917 N N . LEU A 1 107 ? -14.607 1.943 4.660 1.00 86.56 107 LEU A N 1
ATOM 918 C CA . LEU A 1 107 ? -13.599 2.206 5.69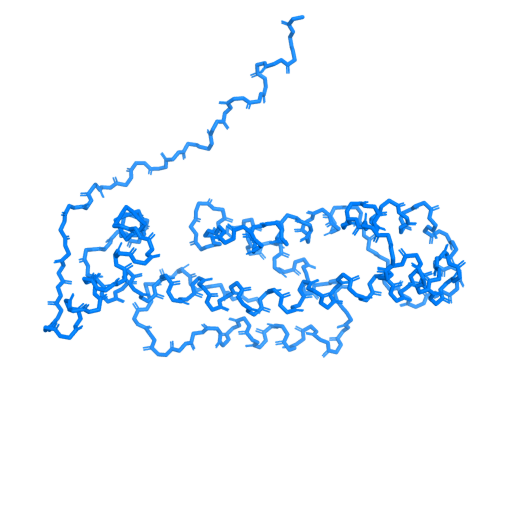5 1.00 86.56 107 LEU A CA 1
ATOM 919 C C . LEU A 1 107 ? -13.824 3.560 6.399 1.00 86.56 107 LEU A C 1
ATOM 921 O O . LEU A 1 107 ? -13.526 3.693 7.582 1.00 86.56 107 LEU A O 1
ATOM 925 N N . GLY A 1 108 ? -14.391 4.549 5.697 1.00 89.44 108 GLY A N 1
ATOM 926 C CA . GLY A 1 108 ? -14.769 5.832 6.292 1.00 89.44 108 GLY A CA 1
ATOM 927 C C . GLY A 1 108 ? -15.897 5.693 7.318 1.00 89.44 108 GLY A C 1
ATOM 928 O O . GLY A 1 108 ? -15.827 6.293 8.389 1.00 89.44 108 GLY A O 1
ATOM 929 N N . ASP A 1 109 ? -16.889 4.845 7.045 1.00 92.00 109 ASP A N 1
ATOM 930 C CA . ASP A 1 109 ? -17.974 4.559 7.993 1.00 92.00 109 ASP A CA 1
ATOM 931 C C . ASP A 1 109 ? -17.445 3.830 9.235 1.00 92.00 109 ASP A C 1
ATOM 933 O O . ASP A 1 109 ? -17.806 4.166 10.365 1.00 92.00 109 ASP A O 1
ATOM 937 N N . ILE A 1 110 ? -16.532 2.869 9.040 1.00 93.56 110 ILE A N 1
ATOM 938 C CA . ILE A 1 110 ? -15.845 2.160 10.132 1.00 93.56 110 ILE A CA 1
ATOM 939 C C . ILE A 1 110 ? -15.064 3.149 11.006 1.00 93.56 110 ILE A C 1
ATOM 941 O O . ILE A 1 110 ? -15.170 3.099 12.231 1.00 93.56 110 ILE A O 1
ATOM 945 N N . GLN A 1 111 ? -14.326 4.076 10.389 1.00 94.19 111 GLN A N 1
ATOM 946 C CA . GLN A 1 111 ? -13.574 5.122 11.085 1.00 94.19 111 GLN A CA 1
ATOM 947 C C . GLN A 1 111 ? -14.500 6.007 11.936 1.00 94.19 111 GLN A C 1
ATOM 949 O O . GLN A 1 111 ? -14.222 6.252 13.111 1.00 94.19 111 GLN A O 1
ATOM 954 N N . GLN A 1 112 ? -15.626 6.455 11.375 1.00 94.81 112 GLN A N 1
ATOM 955 C CA . GLN A 1 112 ? -16.607 7.261 12.109 1.00 94.81 112 GLN A CA 1
ATOM 956 C C . GLN A 1 112 ? -17.214 6.494 13.289 1.00 94.81 112 GLN A C 1
ATOM 958 O O . GLN A 1 112 ? -17.333 7.047 14.383 1.00 94.81 112 GLN A O 1
ATOM 963 N N . LEU A 1 113 ? -17.566 5.219 13.095 1.00 96.62 113 LEU A N 1
ATOM 964 C CA . LEU A 1 113 ? -18.075 4.361 14.167 1.00 96.62 113 LEU A CA 1
ATOM 965 C C . LEU A 1 113 ? -17.042 4.173 15.279 1.00 96.62 113 LEU A C 1
ATOM 967 O O . LEU A 1 113 ? -17.401 4.285 16.451 1.00 96.62 113 LEU A O 1
ATOM 971 N N . TYR A 1 114 ? -15.780 3.933 14.926 1.00 97.25 114 TYR A N 1
ATOM 972 C CA . TYR A 1 114 ? -14.688 3.794 15.886 1.00 97.25 114 TYR A CA 1
ATOM 973 C C . TYR A 1 114 ? -14.549 5.048 16.757 1.00 97.25 114 TYR A C 1
ATOM 975 O O . TYR A 1 114 ? -14.606 4.959 17.982 1.00 97.25 114 TYR A O 1
ATOM 983 N N . PHE A 1 115 ? -14.458 6.233 16.146 1.00 97.06 115 PHE A N 1
ATOM 984 C CA . PHE A 1 115 ? -14.275 7.478 16.899 1.00 97.06 115 PHE A CA 1
ATOM 985 C C . PHE A 1 115 ? -15.515 7.910 17.680 1.00 97.06 115 PHE A C 1
ATOM 987 O O . PHE A 1 115 ? -15.383 8.395 18.803 1.00 97.06 115 PHE A O 1
ATOM 994 N N . LYS A 1 116 ? -16.722 7.686 17.146 1.00 97.75 116 LYS A N 1
ATOM 995 C CA . LYS A 1 116 ? -17.970 7.971 17.870 1.00 97.75 116 LYS A CA 1
ATOM 996 C C . LYS A 1 116 ? -18.074 7.174 19.174 1.00 97.75 116 LYS A C 1
ATOM 998 O O . LYS A 1 116 ? -18.644 7.669 20.140 1.00 97.75 116 LYS A O 1
ATOM 1003 N N . ASN A 1 117 ? -17.517 5.964 19.201 1.00 97.88 117 ASN A N 1
ATOM 1004 C CA . ASN A 1 117 ? -17.597 5.047 20.338 1.00 97.88 117 ASN A CA 1
ATOM 1005 C C . ASN A 1 117 ? -16.245 4.876 21.052 1.00 97.88 117 ASN A C 1
ATOM 1007 O O . ASN A 1 117 ? -16.046 3.896 21.764 1.00 97.88 117 ASN A O 1
ATOM 1011 N N . PHE A 1 118 ? -15.321 5.829 20.886 1.00 96.62 118 PHE A N 1
ATOM 1012 C CA . PHE A 1 118 ? -13.953 5.742 21.406 1.00 96.62 118 PHE A CA 1
ATOM 1013 C C . PHE A 1 118 ? -13.901 5.397 22.901 1.00 96.62 118 PHE A C 1
ATOM 1015 O O . PHE A 1 118 ? -13.162 4.500 23.293 1.00 96.62 118 PHE A O 1
ATOM 1022 N N . LYS A 1 119 ? -14.716 6.074 23.725 1.00 97.06 119 LYS A N 1
ATOM 1023 C CA . LYS A 1 119 ? -14.767 5.847 25.180 1.00 97.06 119 LYS A CA 1
ATOM 1024 C C . LYS A 1 119 ? -15.206 4.425 25.524 1.00 97.06 119 LYS A C 1
ATOM 1026 O O . LYS A 1 119 ? -14.521 3.748 26.273 1.00 97.06 119 LYS A O 1
ATOM 1031 N N . GLN A 1 120 ? -16.282 3.950 24.898 1.00 97.94 120 GLN A N 1
ATOM 1032 C CA . GLN A 1 120 ? -16.789 2.591 25.096 1.00 97.94 120 GLN A CA 1
ATOM 1033 C C . GLN A 1 120 ? -15.749 1.530 24.707 1.00 97.94 120 GLN A C 1
ATOM 1035 O O . GLN A 1 120 ? -15.593 0.535 25.409 1.00 97.94 120 GLN A O 1
ATOM 1040 N N . ILE A 1 121 ? -15.027 1.737 23.599 1.00 98.12 121 ILE A N 1
ATOM 1041 C CA . ILE A 1 121 ? -13.948 0.831 23.178 1.00 98.12 121 ILE A CA 1
ATOM 1042 C C . ILE A 1 121 ? -12.836 0.815 24.229 1.00 98.12 121 ILE A C 1
ATOM 1044 O O . ILE A 1 121 ? -12.397 -0.260 24.623 1.00 98.12 121 ILE A O 1
ATOM 1048 N N . GLN A 1 122 ? -12.408 1.991 24.691 1.00 97.06 122 GLN A N 1
ATOM 1049 C CA . GLN A 1 122 ? -11.337 2.126 25.675 1.00 97.06 122 GLN A CA 1
ATOM 1050 C C . GLN A 1 122 ? -11.709 1.512 27.034 1.00 97.06 122 GLN A C 1
ATOM 1052 O O . GLN A 1 122 ? -10.880 0.854 27.650 1.00 97.06 122 GLN A O 1
ATOM 1057 N N . GLU A 1 123 ? -12.953 1.680 27.485 1.00 97.25 123 GLU A N 1
ATOM 1058 C CA . GLU A 1 123 ? -13.455 1.097 28.736 1.00 97.25 123 GLU A CA 1
ATOM 1059 C C . GLU A 1 123 ? -13.515 -0.435 28.676 1.00 97.25 123 GLU A C 1
ATOM 1061 O O . GLU A 1 123 ? -13.144 -1.108 29.634 1.00 97.25 123 GLU A O 1
ATOM 1066 N N . GLN A 1 124 ? -13.955 -1.002 27.547 1.00 97.69 124 GLN A N 1
ATOM 1067 C CA . GLN A 1 124 ? -14.074 -2.457 27.385 1.00 97.69 124 GLN A CA 1
ATOM 1068 C C . GLN A 1 124 ? -12.756 -3.138 26.992 1.00 97.69 124 GLN A C 1
ATOM 1070 O O . GLN A 1 124 ? -12.620 -4.351 27.147 1.00 97.69 124 GLN A O 1
ATOM 1075 N N . LYS A 1 125 ? -11.796 -2.381 26.450 1.00 95.31 125 LYS A N 1
ATOM 1076 C CA . LYS A 1 125 ? -10.469 -2.860 26.042 1.00 95.31 125 LYS A CA 1
ATOM 1077 C C . LYS A 1 125 ? -9.385 -1.876 26.501 1.00 95.31 125 LYS A C 1
ATOM 1079 O O . LYS A 1 125 ? -8.802 -1.192 25.659 1.00 95.31 125 LYS A O 1
ATOM 1084 N N . PRO A 1 126 ? -9.090 -1.810 27.809 1.00 94.12 126 PRO A N 1
ATOM 1085 C CA . PRO A 1 126 ? -8.141 -0.839 28.360 1.00 94.12 126 PRO A CA 1
ATOM 1086 C C . PRO A 1 126 ? -6.715 -1.008 27.819 1.00 94.12 126 PRO A C 1
ATOM 1088 O O . PRO A 1 126 ? -6.010 -0.017 27.645 1.00 94.12 126 PRO A O 1
ATOM 1091 N N . ASP A 1 127 ? -6.318 -2.237 27.479 1.00 92.88 127 ASP A N 1
ATOM 1092 C CA . ASP A 1 127 ? -4.988 -2.544 26.934 1.00 92.88 127 ASP A CA 1
ATOM 1093 C C . ASP A 1 127 ? -4.881 -2.300 25.418 1.00 92.88 127 ASP A C 1
ATOM 1095 O O . ASP A 1 127 ? -3.802 -2.402 24.830 1.00 92.88 127 ASP A O 1
ATOM 1099 N N . LEU A 1 128 ? -5.997 -1.990 24.745 1.00 92.44 128 LEU A N 1
ATOM 1100 C CA . LEU A 1 128 ? -5.975 -1.692 23.321 1.00 92.44 128 LEU A CA 1
ATOM 1101 C C . LEU A 1 128 ? -5.299 -0.339 23.095 1.00 92.44 128 LEU A C 1
ATOM 1103 O O . LEU A 1 128 ? -5.814 0.716 23.466 1.00 92.44 128 LEU A O 1
ATOM 1107 N N . LYS A 1 129 ? -4.175 -0.358 22.379 1.00 92.19 129 LYS A N 1
ATOM 1108 C CA . LYS A 1 129 ? -3.551 0.861 21.871 1.00 92.19 129 LYS A CA 1
ATOM 1109 C C . LYS A 1 129 ? -4.494 1.561 20.889 1.00 92.19 129 LYS A C 1
ATOM 1111 O O . LYS A 1 129 ? -4.650 1.145 19.741 1.00 92.19 129 LYS A O 1
ATOM 1116 N N . MET A 1 130 ? -5.111 2.645 21.348 1.00 94.81 130 MET A N 1
ATOM 1117 C CA . MET A 1 130 ? -6.087 3.392 20.562 1.00 94.81 130 MET A CA 1
ATOM 1118 C C . MET A 1 130 ? -5.441 4.085 19.358 1.00 94.81 130 MET A C 1
ATOM 1120 O O . MET A 1 130 ? -4.378 4.700 19.457 1.00 94.81 130 MET A O 1
ATOM 1124 N N . ILE A 1 131 ? -6.123 4.024 18.216 1.00 95.56 131 ILE A N 1
ATOM 1125 C CA . ILE A 1 131 ? -5.667 4.622 16.959 1.00 95.56 131 ILE A CA 1
ATOM 1126 C C . ILE A 1 131 ? -6.145 6.072 16.880 1.00 95.56 131 ILE A C 1
ATOM 1128 O O . ILE A 1 131 ? -7.329 6.357 17.059 1.00 95.56 131 ILE A O 1
ATOM 1132 N N . SER A 1 132 ? -5.231 6.994 16.582 1.00 95.25 132 SER A N 1
ATOM 1133 C CA . SER A 1 132 ? -5.549 8.409 16.353 1.00 95.25 132 SER A CA 1
ATOM 1134 C C . SER A 1 132 ? -6.149 8.661 14.964 1.00 95.25 132 SER A C 1
ATOM 1136 O O . SER A 1 132 ? -5.934 7.890 14.027 1.00 95.25 132 SER A O 1
ATOM 1138 N N . GLY A 1 133 ? -6.850 9.789 14.794 1.00 94.25 133 GLY A N 1
ATOM 1139 C CA . GLY A 1 133 ? -7.415 10.196 13.498 1.00 94.25 133 GLY A CA 1
ATOM 1140 C C . GLY A 1 133 ? -6.370 10.260 12.379 1.00 94.25 133 GLY A C 1
ATOM 1141 O O . GLY A 1 133 ? -6.580 9.699 11.307 1.00 94.25 133 GLY A O 1
ATOM 1142 N N . ASN A 1 134 ? -5.201 10.841 12.669 1.00 95.75 134 ASN A N 1
ATOM 1143 C CA . ASN A 1 134 ? -4.096 10.941 11.712 1.00 95.75 134 ASN A CA 1
ATOM 1144 C C . ASN A 1 134 ? -3.571 9.566 11.282 1.00 95.75 134 ASN A C 1
ATOM 1146 O O . ASN A 1 134 ? -3.280 9.362 10.107 1.00 95.75 134 ASN A O 1
ATOM 1150 N N . GLN A 1 135 ? -3.465 8.614 12.213 1.00 96.50 135 GLN A N 1
ATOM 1151 C CA . GLN A 1 135 ? -3.035 7.256 11.884 1.00 96.50 135 GLN A CA 1
ATOM 1152 C C . GLN A 1 135 ? -4.058 6.539 10.997 1.00 96.50 135 GLN A C 1
ATOM 1154 O O . GLN A 1 135 ? -3.681 5.933 9.995 1.00 96.50 135 GLN A O 1
ATOM 1159 N N . PHE A 1 136 ? -5.346 6.663 11.325 1.00 95.44 136 PHE A N 1
ATOM 1160 C CA . PHE A 1 136 ? -6.438 6.104 10.528 1.00 95.44 136 PHE A CA 1
ATOM 1161 C C . PHE A 1 136 ? -6.440 6.671 9.100 1.00 95.44 136 PHE A C 1
ATOM 1163 O O . PHE A 1 136 ? -6.535 5.924 8.126 1.00 95.44 136 PHE A O 1
ATOM 1170 N N . ASP A 1 137 ? -6.263 7.987 8.961 1.00 94.81 137 ASP A N 1
ATOM 1171 C CA . ASP A 1 137 ? -6.194 8.651 7.660 1.00 94.81 137 ASP A CA 1
ATOM 1172 C C . ASP A 1 137 ? -4.971 8.232 6.838 1.00 94.81 137 ASP A C 1
ATOM 1174 O O . ASP A 1 137 ? -5.075 8.099 5.617 1.00 94.81 137 ASP A O 1
ATOM 1178 N N . SER A 1 138 ? -3.819 8.011 7.474 1.00 96.62 138 SER A N 1
ATOM 1179 C CA . SER A 1 138 ? -2.625 7.487 6.798 1.00 96.62 138 SER A CA 1
ATOM 1180 C C . SER A 1 138 ? -2.855 6.074 6.258 1.00 96.62 138 SER A C 1
ATOM 1182 O O . SER A 1 138 ? -2.543 5.809 5.095 1.00 96.62 138 SER A O 1
ATOM 1184 N N . VAL A 1 139 ? -3.464 5.184 7.051 1.00 96.75 139 VAL A N 1
ATOM 1185 C CA . VAL A 1 139 ? -3.796 3.822 6.595 1.00 96.75 139 VAL A CA 1
ATOM 1186 C C . VAL A 1 139 ? -4.860 3.851 5.498 1.00 96.75 139 VAL A C 1
ATOM 1188 O O . VAL A 1 139 ? -4.725 3.154 4.495 1.00 96.75 139 VAL A O 1
ATOM 1191 N N . ARG A 1 140 ? -5.877 4.711 5.611 1.00 94.75 140 ARG A N 1
ATOM 1192 C CA . ARG A 1 140 ? -6.907 4.886 4.574 1.00 94.75 140 ARG A CA 1
ATOM 1193 C C . ARG A 1 140 ? -6.322 5.389 3.251 1.00 94.75 140 ARG A C 1
ATOM 1195 O O . ARG A 1 140 ? -6.735 4.920 2.191 1.00 94.75 140 ARG A O 1
ATOM 1202 N N . ARG A 1 141 ? -5.358 6.319 3.291 1.00 95.25 141 ARG A N 1
ATOM 1203 C CA . ARG A 1 141 ? -4.622 6.762 2.093 1.00 95.25 141 ARG A CA 1
ATOM 1204 C C . ARG A 1 141 ? -3.858 5.603 1.459 1.00 95.25 141 ARG A C 1
ATOM 1206 O O . ARG A 1 141 ? -4.080 5.334 0.284 1.00 95.25 141 ARG A O 1
ATOM 1213 N N . LEU A 1 142 ? -3.075 4.865 2.250 1.00 97.12 142 LEU A N 1
ATOM 1214 C CA . LEU A 1 142 ? -2.349 3.683 1.771 1.00 97.12 142 LEU A CA 1
ATOM 1215 C C . LEU A 1 142 ? -3.279 2.659 1.126 1.00 97.12 142 LEU A C 1
ATOM 1217 O O . LEU A 1 142 ? -3.026 2.200 0.019 1.00 97.12 142 LEU A O 1
ATOM 1221 N N . ARG A 1 143 ? -4.387 2.340 1.796 1.00 95.69 143 ARG A N 1
ATOM 1222 C CA . ARG A 1 143 ? -5.414 1.427 1.296 1.00 95.69 143 ARG A CA 1
ATOM 1223 C C . ARG A 1 143 ? -5.952 1.867 -0.059 1.00 95.69 143 ARG A C 1
ATOM 1225 O O . ARG A 1 143 ? -6.118 1.031 -0.944 1.00 95.69 143 ARG A O 1
ATOM 1232 N N . ASN A 1 144 ? -6.220 3.160 -0.232 1.00 94.88 144 ASN A N 1
ATOM 1233 C CA . ASN A 1 144 ? -6.685 3.698 -1.506 1.00 94.88 144 ASN A CA 1
ATOM 1234 C C . ASN A 1 144 ? -5.608 3.628 -2.589 1.00 94.88 144 ASN A C 1
ATOM 1236 O O . ASN A 1 144 ? -5.940 3.295 -3.722 1.00 94.88 144 ASN A O 1
ATOM 1240 N N . ASP A 1 145 ? -4.351 3.921 -2.269 1.00 95.88 145 ASP A N 1
ATOM 1241 C CA . ASP A 1 145 ? -3.262 3.854 -3.247 1.00 95.88 145 ASP A CA 1
ATOM 1242 C C . ASP A 1 145 ? -3.004 2.402 -3.688 1.00 95.88 145 ASP A C 1
ATOM 1244 O O . ASP A 1 145 ? -2.922 2.133 -4.886 1.00 95.88 145 ASP A O 1
ATOM 1248 N N . VAL A 1 146 ? -3.022 1.450 -2.746 1.00 96.50 146 VAL A N 1
ATOM 1249 C CA . VAL A 1 146 ? -2.923 0.005 -3.019 1.00 96.50 146 VAL A CA 1
ATOM 1250 C C . VAL A 1 146 ? -4.110 -0.494 -3.851 1.00 96.50 146 VAL A C 1
ATOM 1252 O O . VAL A 1 146 ? -3.905 -1.158 -4.864 1.00 96.50 146 VAL A O 1
ATOM 1255 N N . SER A 1 147 ? -5.347 -0.155 -3.468 1.00 93.56 147 SER A N 1
ATOM 1256 C CA . SER A 1 147 ? -6.562 -0.664 -4.137 1.00 93.56 147 SER A CA 1
ATOM 1257 C C . SER A 1 147 ? -6.739 -0.125 -5.557 1.00 93.56 147 SER A C 1
ATOM 1259 O O . SER A 1 147 ? -7.295 -0.813 -6.406 1.00 93.56 147 SER A O 1
ATOM 1261 N N . HIS A 1 148 ? -6.261 1.092 -5.829 1.00 93.50 148 HIS A N 1
ATOM 1262 C CA . HIS A 1 148 ? -6.271 1.680 -7.173 1.00 93.50 148 HIS A CA 1
ATOM 1263 C C . HIS A 1 148 ? -4.975 1.411 -7.948 1.00 93.50 148 HIS A C 1
ATOM 1265 O O . HIS A 1 148 ? -4.750 2.038 -8.979 1.00 93.50 148 HIS A O 1
ATOM 1271 N N . PHE A 1 149 ? -4.117 0.509 -7.457 1.00 91.81 149 PHE A N 1
ATOM 1272 C CA . PHE A 1 149 ? -2.868 0.119 -8.110 1.00 91.81 149 PHE A CA 1
ATOM 1273 C C . PHE A 1 149 ? -1.942 1.294 -8.466 1.00 91.81 149 PHE A C 1
ATOM 1275 O O . PHE A 1 149 ? -1.204 1.227 -9.448 1.00 91.81 149 PHE A O 1
ATOM 1282 N N . LYS A 1 150 ? -1.938 2.359 -7.657 1.00 94.38 150 LYS A N 1
ATOM 1283 C CA . LYS A 1 150 ? -1.016 3.481 -7.856 1.00 94.38 150 LYS A CA 1
ATOM 1284 C C . LYS A 1 150 ? 0.417 3.067 -7.537 1.00 94.38 150 LYS A C 1
ATOM 1286 O O . LYS A 1 150 ? 0.636 2.247 -6.645 1.00 94.38 150 LYS A O 1
ATOM 1291 N N . PHE A 1 151 ? 1.379 3.680 -8.219 1.00 94.75 151 PHE A N 1
ATOM 1292 C CA . PHE A 1 151 ? 2.790 3.499 -7.902 1.00 94.75 151 PHE A CA 1
ATOM 1293 C C . PHE A 1 151 ? 3.106 4.029 -6.502 1.00 94.75 151 PHE A C 1
ATOM 1295 O O . PHE A 1 151 ? 2.786 5.170 -6.168 1.00 94.75 151 PHE A O 1
ATOM 1302 N N . LEU A 1 152 ? 3.732 3.190 -5.678 1.00 95.69 152 LEU A N 1
ATOM 1303 C CA . LEU A 1 152 ? 4.134 3.538 -4.315 1.00 95.69 152 LEU A CA 1
ATOM 1304 C C . LEU A 1 152 ? 5.591 3.996 -4.247 1.00 95.69 152 LEU A C 1
ATOM 1306 O O . LEU A 1 152 ? 5.959 4.672 -3.285 1.00 95.69 152 LEU A O 1
ATOM 1310 N N . ILE A 1 153 ? 6.394 3.637 -5.251 1.00 94.00 153 ILE A N 1
ATOM 1311 C CA . ILE A 1 153 ? 7.854 3.781 -5.247 1.00 94.00 153 ILE A CA 1
ATOM 1312 C C . ILE A 1 153 ? 8.389 5.033 -5.974 1.00 94.00 153 ILE A C 1
ATOM 1314 O O . ILE A 1 153 ? 9.600 5.163 -6.113 1.00 94.00 153 ILE A O 1
ATOM 1318 N N . PHE A 1 154 ? 7.517 5.941 -6.436 1.00 90.50 154 PHE A N 1
ATOM 1319 C CA . PHE A 1 154 ? 7.894 7.124 -7.235 1.00 90.50 154 PHE A CA 1
ATOM 1320 C C . PHE A 1 154 ? 7.524 8.458 -6.553 1.00 90.50 154 PHE A C 1
ATOM 1322 O O . PHE A 1 154 ? 8.032 8.752 -5.475 1.00 90.50 154 PHE A O 1
ATOM 1329 N N . GLU A 1 155 ? 6.649 9.289 -7.128 1.00 84.44 155 GLU A N 1
ATOM 1330 C CA . GLU A 1 155 ? 6.462 10.701 -6.739 1.00 84.44 155 GLU A CA 1
ATOM 1331 C C . GLU A 1 155 ? 5.994 10.885 -5.293 1.00 84.44 155 GLU A C 1
ATOM 1333 O O . GLU A 1 155 ? 6.274 11.902 -4.660 1.00 84.44 155 GLU A O 1
ATOM 1338 N N . MET A 1 156 ? 5.286 9.894 -4.752 1.00 88.44 156 MET A N 1
ATOM 1339 C CA . MET A 1 156 ? 4.796 9.905 -3.374 1.00 88.44 156 MET A CA 1
ATOM 1340 C C . MET A 1 156 ? 5.599 8.975 -2.455 1.00 88.44 156 MET A C 1
ATOM 1342 O O . MET A 1 156 ? 5.100 8.641 -1.382 1.00 88.44 156 MET A O 1
ATOM 1346 N N . TYR A 1 157 ? 6.827 8.585 -2.830 1.00 91.81 157 TYR A N 1
ATOM 1347 C CA . TYR A 1 157 ? 7.667 7.610 -2.112 1.00 91.81 157 TYR A CA 1
ATOM 1348 C C . TYR A 1 157 ? 7.699 7.843 -0.598 1.00 91.81 157 TYR A C 1
ATOM 1350 O O . TYR A 1 157 ? 7.284 6.980 0.176 1.00 91.81 157 TYR A O 1
ATOM 1358 N N . ASP A 1 158 ? 8.093 9.037 -0.152 1.00 93.38 158 ASP A N 1
ATOM 1359 C CA . ASP A 1 158 ? 8.193 9.335 1.280 1.00 93.38 158 ASP A CA 1
ATOM 1360 C C . ASP A 1 158 ? 6.842 9.235 1.997 1.00 93.38 158 ASP A C 1
ATOM 1362 O O . ASP A 1 158 ? 6.761 8.824 3.158 1.00 93.38 158 ASP A O 1
ATOM 1366 N N . GLN A 1 159 ? 5.758 9.614 1.316 1.00 94.88 159 GLN A N 1
ATOM 1367 C CA . GLN A 1 159 ? 4.415 9.492 1.867 1.00 94.88 159 GLN A CA 1
ATOM 1368 C C . GLN A 1 159 ? 3.987 8.025 1.950 1.00 94.88 159 GLN A C 1
ATOM 1370 O O . GLN A 1 159 ? 3.423 7.627 2.971 1.00 94.88 159 GLN A O 1
ATOM 1375 N N . SER A 1 160 ? 4.289 7.223 0.927 1.00 96.19 160 SER A N 1
ATOM 1376 C CA . SER A 1 160 ? 4.080 5.775 0.921 1.00 96.19 160 SER A CA 1
ATOM 1377 C C . SER A 1 160 ? 4.824 5.127 2.086 1.00 96.19 160 SER A C 1
ATOM 1379 O O . SER A 1 160 ? 4.200 4.448 2.900 1.00 96.19 160 SER A O 1
ATOM 1381 N N . VAL A 1 161 ? 6.118 5.419 2.254 1.00 96.44 161 VAL A N 1
ATOM 1382 C CA . VAL A 1 161 ? 6.942 4.909 3.363 1.00 96.44 161 VAL A CA 1
ATOM 1383 C C . VAL A 1 161 ? 6.349 5.296 4.719 1.00 96.44 161 VAL A C 1
ATOM 1385 O O . VAL A 1 161 ? 6.187 4.435 5.588 1.00 96.44 161 VAL A O 1
ATOM 1388 N N . ARG A 1 162 ? 5.969 6.567 4.915 1.00 97.38 162 ARG A N 1
ATOM 1389 C CA . ARG A 1 162 ? 5.320 7.018 6.161 1.00 97.38 162 ARG A CA 1
ATOM 1390 C C . ARG A 1 162 ? 4.007 6.287 6.427 1.00 97.38 162 ARG A C 1
ATOM 1392 O O . ARG A 1 162 ? 3.751 5.893 7.567 1.00 97.38 162 ARG A O 1
ATOM 1399 N N . ASN A 1 163 ? 3.179 6.091 5.405 1.00 98.06 163 ASN A N 1
ATOM 1400 C CA . ASN A 1 163 ? 1.903 5.405 5.571 1.00 98.06 163 ASN A CA 1
ATOM 1401 C C . ASN A 1 163 ? 2.098 3.911 5.879 1.00 98.06 163 ASN A C 1
ATOM 1403 O O . ASN A 1 163 ? 1.385 3.379 6.727 1.00 98.06 163 ASN A O 1
ATOM 1407 N N . ILE A 1 164 ? 3.082 3.251 5.258 1.00 98.25 164 ILE A N 1
ATOM 1408 C CA . ILE A 1 164 ? 3.429 1.846 5.529 1.00 98.25 164 ILE A CA 1
ATOM 1409 C C . ILE A 1 164 ? 3.933 1.683 6.971 1.00 98.25 164 ILE A C 1
ATOM 1411 O O . ILE A 1 164 ? 3.442 0.821 7.698 1.00 98.25 164 ILE A O 1
ATOM 1415 N N . LYS A 1 165 ? 4.841 2.556 7.429 1.00 97.94 165 LYS A N 1
ATOM 1416 C CA . LYS A 1 165 ? 5.288 2.580 8.836 1.00 97.94 165 LYS A CA 1
ATOM 1417 C C . LYS A 1 165 ? 4.133 2.853 9.799 1.00 97.94 165 LYS A C 1
ATOM 1419 O O . LYS A 1 165 ? 4.088 2.299 10.893 1.00 97.94 165 LYS A O 1
ATOM 1424 N N . THR A 1 166 ? 3.171 3.678 9.388 1.00 97.94 166 THR A N 1
ATOM 1425 C CA . THR A 1 166 ? 1.963 3.917 10.185 1.00 97.94 166 THR A CA 1
ATOM 1426 C C . THR A 1 166 ? 1.108 2.659 10.290 1.00 97.94 166 THR A C 1
ATOM 1428 O O . THR A 1 166 ? 0.706 2.326 11.399 1.00 97.94 166 THR A O 1
ATOM 1431 N N . LEU A 1 167 ? 0.874 1.941 9.182 1.00 97.94 167 LEU A N 1
ATOM 1432 C CA . LEU A 1 167 ? 0.172 0.653 9.189 1.00 97.94 167 LEU A CA 1
ATOM 1433 C C . LEU A 1 167 ? 0.856 -0.332 10.145 1.00 97.94 167 LEU A C 1
ATOM 1435 O O . LEU A 1 167 ? 0.189 -0.901 11.004 1.00 97.94 167 LEU A O 1
ATOM 1439 N N . GLN A 1 168 ? 2.183 -0.464 10.057 1.00 97.44 168 GLN A N 1
ATOM 1440 C CA . GLN A 1 168 ? 2.967 -1.296 10.973 1.00 97.44 168 GLN A CA 1
ATOM 1441 C C . GLN A 1 168 ? 2.741 -0.912 12.437 1.00 97.44 168 GLN A C 1
ATOM 1443 O O . GLN A 1 168 ? 2.565 -1.782 13.272 1.00 97.44 168 GLN A O 1
ATOM 1448 N N . ALA A 1 169 ? 2.708 0.379 12.764 1.00 95.69 169 ALA A N 1
ATOM 1449 C CA . ALA A 1 169 ? 2.588 0.842 14.145 1.00 95.69 169 ALA A CA 1
ATOM 1450 C C . ALA A 1 169 ? 1.184 0.691 14.767 1.00 95.69 169 ALA A C 1
ATOM 1452 O O . ALA A 1 169 ? 1.046 0.917 15.978 1.00 95.69 169 ALA A O 1
ATOM 1453 N N . VAL A 1 170 ? 0.155 0.396 13.958 1.00 95.56 170 VAL A N 1
ATOM 1454 C CA . VAL A 1 170 ? -1.247 0.307 14.409 1.00 95.56 170 VAL A CA 1
ATOM 1455 C C . VAL A 1 170 ? -1.853 -1.086 14.325 1.00 95.56 170 VAL A C 1
ATOM 1457 O O . VAL A 1 170 ? -2.895 -1.300 14.934 1.00 95.56 170 VAL A O 1
ATOM 1460 N N . ILE A 1 171 ? -1.252 -2.020 13.588 1.00 94.94 171 ILE A N 1
ATOM 1461 C CA . ILE A 1 171 ? -1.682 -3.422 13.615 1.00 94.94 171 ILE A CA 1
ATOM 1462 C C . ILE A 1 171 ? -1.254 -4.099 14.933 1.00 94.94 171 ILE A C 1
ATOM 1464 O O . ILE A 1 171 ? -0.297 -3.645 15.562 1.00 94.94 171 ILE A O 1
ATOM 1468 N N . PRO A 1 172 ? -1.923 -5.187 15.362 1.00 92.69 172 PRO A N 1
ATOM 1469 C CA . PRO A 1 172 ? -1.504 -5.969 16.523 1.00 92.69 172 PRO A CA 1
ATOM 1470 C C . PRO A 1 172 ? -0.023 -6.378 16.492 1.00 92.69 172 PRO A C 1
ATOM 1472 O O . PRO A 1 172 ? 0.493 -6.789 15.453 1.00 92.69 172 PRO A O 1
ATOM 1475 N N . GLU A 1 173 ? 0.635 -6.320 17.654 1.00 90.38 173 GLU A N 1
ATOM 1476 C CA . GLU A 1 173 ? 2.099 -6.419 17.800 1.00 90.38 173 GLU A CA 1
ATOM 1477 C C . GLU A 1 173 ? 2.714 -7.657 17.134 1.00 90.38 173 GLU A C 1
ATOM 1479 O O . GLU A 1 173 ? 3.707 -7.560 16.418 1.00 90.38 173 GLU A O 1
ATOM 1484 N N . HIS A 1 174 ? 2.072 -8.817 17.277 1.00 87.69 174 HIS A N 1
ATOM 1485 C CA . HIS A 1 174 ? 2.538 -10.078 16.694 1.00 87.69 174 HIS A CA 1
ATOM 1486 C C . HIS A 1 174 ? 2.514 -10.108 15.152 1.00 87.69 174 HIS A C 1
ATOM 1488 O O . HIS A 1 174 ? 3.149 -10.974 14.553 1.00 87.69 174 HIS A O 1
ATOM 1494 N N . TYR A 1 175 ? 1.828 -9.167 14.492 1.00 93.62 175 TYR A N 1
ATOM 1495 C CA . TYR A 1 175 ? 1.871 -8.997 13.034 1.00 93.62 175 TYR A CA 1
ATOM 1496 C C . TYR A 1 175 ? 2.856 -7.915 12.573 1.00 93.62 175 TYR A C 1
ATOM 1498 O O . TYR A 1 175 ? 3.172 -7.872 11.381 1.00 93.62 175 TYR A O 1
ATOM 1506 N N . MET A 1 176 ? 3.367 -7.068 13.475 1.00 94.44 176 MET A N 1
ATOM 1507 C CA . MET A 1 176 ? 4.274 -5.967 13.124 1.00 94.44 176 MET A CA 1
ATOM 1508 C C . MET A 1 176 ? 5.576 -6.474 12.502 1.00 94.44 176 MET A C 1
ATOM 1510 O O . MET A 1 176 ? 5.995 -5.979 11.454 1.00 94.44 176 MET A O 1
ATOM 1514 N N . GLU A 1 177 ? 6.186 -7.494 13.112 1.00 94.00 177 GLU A N 1
ATOM 1515 C CA . GLU A 1 177 ? 7.420 -8.106 12.605 1.00 94.00 177 GLU A CA 1
ATOM 1516 C C . GLU A 1 177 ? 7.185 -8.899 11.315 1.00 94.00 177 GLU A C 1
ATOM 1518 O O . GLU A 1 177 ? 8.039 -8.901 10.430 1.00 94.00 177 GLU A O 1
ATOM 1523 N N . ASN A 1 178 ? 6.003 -9.502 11.149 1.00 95.62 178 ASN A N 1
ATOM 1524 C CA . ASN A 1 178 ? 5.647 -10.181 9.903 1.00 95.62 178 ASN A CA 1
ATOM 1525 C C . ASN A 1 178 ? 5.541 -9.181 8.746 1.00 95.62 178 ASN A C 1
ATOM 1527 O O . ASN A 1 178 ? 6.148 -9.405 7.703 1.00 95.62 178 ASN A O 1
ATOM 1531 N N . LEU A 1 179 ? 4.843 -8.051 8.945 1.00 96.81 179 LEU A N 1
ATOM 1532 C CA . LEU A 1 179 ? 4.768 -6.989 7.935 1.00 96.81 179 LEU A CA 1
ATOM 1533 C C . LEU A 1 179 ? 6.168 -6.477 7.595 1.00 96.81 179 LEU A C 1
ATOM 1535 O O . LEU A 1 179 ? 6.520 -6.382 6.423 1.00 96.81 179 LEU A O 1
ATOM 1539 N N . LYS A 1 180 ? 6.981 -6.186 8.614 1.00 95.62 180 LYS A N 1
ATOM 1540 C CA . LYS A 1 180 ? 8.362 -5.731 8.432 1.00 95.62 180 LYS A CA 1
ATOM 1541 C C . LYS A 1 180 ? 9.169 -6.699 7.574 1.00 95.62 180 LYS A C 1
ATOM 1543 O O . LYS A 1 180 ? 9.793 -6.296 6.594 1.00 95.62 180 LYS A O 1
ATOM 1548 N N . LYS A 1 181 ? 9.133 -7.983 7.930 1.00 94.94 181 LYS A N 1
ATOM 1549 C CA . LYS A 1 181 ? 9.829 -9.052 7.216 1.00 94.94 181 LYS A CA 1
ATOM 1550 C C . LYS A 1 181 ? 9.349 -9.159 5.772 1.00 94.94 181 LYS A C 1
ATOM 1552 O O . LYS A 1 181 ? 10.185 -9.229 4.875 1.00 94.94 181 LYS A O 1
ATOM 1557 N N . ASP A 1 182 ? 8.041 -9.151 5.540 1.00 95.62 182 ASP A N 1
ATOM 1558 C CA . ASP A 1 182 ? 7.464 -9.253 4.199 1.00 95.62 182 ASP A CA 1
ATOM 1559 C C . ASP A 1 182 ? 7.861 -8.060 3.316 1.00 95.62 182 ASP A C 1
ATOM 1561 O O . ASP A 1 182 ? 8.242 -8.255 2.164 1.00 95.62 182 ASP A O 1
ATOM 1565 N N . ILE A 1 183 ? 7.838 -6.835 3.855 1.00 95.06 183 ILE A N 1
ATOM 1566 C CA . ILE A 1 183 ? 8.236 -5.618 3.129 1.00 95.06 183 ILE A CA 1
ATOM 1567 C C . ILE A 1 183 ? 9.742 -5.613 2.845 1.00 95.06 183 ILE A C 1
ATOM 1569 O O . ILE A 1 183 ? 10.156 -5.406 1.704 1.00 95.06 183 ILE A O 1
ATOM 1573 N N . ASN A 1 184 ? 10.575 -5.916 3.841 1.00 92.06 184 ASN A N 1
ATOM 1574 C CA . ASN A 1 184 ? 12.032 -5.909 3.680 1.00 92.06 184 ASN A CA 1
ATOM 1575 C C . ASN A 1 184 ? 12.518 -7.034 2.744 1.00 92.06 184 ASN A C 1
ATOM 1577 O O . ASN A 1 184 ? 13.520 -6.866 2.041 1.00 92.06 184 ASN A O 1
ATOM 1581 N N . ASN A 1 185 ? 11.764 -8.137 2.666 1.00 89.88 185 ASN A N 1
ATOM 1582 C CA . ASN A 1 185 ? 11.982 -9.256 1.742 1.00 89.88 185 ASN A CA 1
ATOM 1583 C C . ASN A 1 185 ? 11.074 -9.194 0.498 1.00 89.88 185 ASN A C 1
ATOM 1585 O O . ASN A 1 185 ? 10.954 -10.173 -0.240 1.00 89.88 185 ASN A O 1
ATOM 1589 N N . CYS A 1 186 ? 10.456 -8.039 0.222 1.00 85.75 186 CYS A N 1
ATOM 1590 C CA . CYS A 1 186 ? 9.635 -7.800 -0.972 1.00 85.75 186 CYS A CA 1
ATOM 1591 C C . CYS A 1 186 ? 10.466 -7.783 -2.273 1.00 85.75 186 CYS A C 1
ATOM 1593 O O . CYS A 1 186 ? 9.940 -7.582 -3.366 1.00 85.75 186 CYS A O 1
ATOM 1595 N N . THR A 1 187 ? 11.773 -8.005 -2.179 1.00 73.50 187 THR A N 1
ATOM 1596 C CA . THR A 1 187 ? 12.661 -8.186 -3.322 1.00 73.50 187 THR A CA 1
ATOM 1597 C C . THR A 1 187 ? 12.933 -9.667 -3.540 1.00 73.50 187 THR A C 1
ATOM 1599 O O . THR A 1 187 ? 13.460 -10.338 -2.658 1.00 73.50 187 THR A O 1
ATOM 1602 N N . SER A 1 188 ? 12.608 -10.166 -4.726 1.00 59.31 188 SER A N 1
ATOM 1603 C CA . SER A 1 188 ? 13.399 -11.228 -5.364 1.00 59.31 188 SER A CA 1
ATOM 1604 C C . SER A 1 188 ? 14.712 -10.625 -5.874 1.00 59.31 188 SER A C 1
ATOM 1606 O O . SER A 1 188 ? 14.855 -9.403 -5.850 1.00 59.31 188 SER A O 1
ATOM 1608 N N . ASP A 1 189 ? 15.649 -11.453 -6.334 1.00 70.38 189 ASP A N 1
ATOM 1609 C CA . ASP A 1 189 ? 16.962 -11.076 -6.897 1.00 70.38 189 ASP A CA 1
ATOM 1610 C C . ASP A 1 189 ? 16.873 -10.257 -8.213 1.00 70.38 189 ASP A C 1
ATOM 1612 O O . ASP A 1 189 ? 17.650 -10.437 -9.148 1.00 70.38 189 ASP A O 1
ATOM 1616 N N . TRP A 1 190 ? 15.874 -9.382 -8.335 1.00 84.69 190 TRP A N 1
ATOM 1617 C CA . TRP A 1 190 ? 15.639 -8.516 -9.476 1.00 84.69 190 TRP A CA 1
ATOM 1618 C C . TRP A 1 190 ? 16.655 -7.369 -9.513 1.00 84.69 190 TRP A C 1
ATOM 1620 O O . TRP A 1 190 ? 17.022 -6.846 -8.457 1.00 84.69 190 TRP A O 1
ATOM 1630 N N . PRO A 1 191 ? 17.052 -6.907 -10.713 1.00 88.44 191 PRO A N 1
ATOM 1631 C CA . PRO A 1 191 ? 17.944 -5.764 -10.884 1.00 88.44 191 PRO A CA 1
ATOM 1632 C C . PRO A 1 191 ? 17.192 -4.445 -10.638 1.00 88.44 191 PRO A C 1
ATOM 1634 O O . PRO A 1 191 ? 16.997 -3.639 -11.543 1.00 88.44 191 PRO A O 1
ATOM 1637 N N . LEU A 1 192 ? 16.707 -4.247 -9.411 1.00 88.25 192 LEU A N 1
ATOM 1638 C CA . LEU A 1 192 ? 16.027 -3.026 -8.997 1.00 88.25 192 LEU A CA 1
ATOM 1639 C C . LEU A 1 192 ? 17.064 -1.902 -8.810 1.00 88.25 192 LEU A C 1
ATOM 1641 O O . LEU A 1 192 ? 18.023 -2.099 -8.056 1.00 88.25 192 LEU A O 1
ATOM 1645 N N . PRO A 1 193 ? 16.873 -0.721 -9.428 1.00 86.69 193 PRO A N 1
ATOM 1646 C CA . PRO A 1 193 ? 17.726 0.436 -9.183 1.00 86.69 193 PRO A CA 1
ATOM 1647 C C . PRO A 1 193 ? 17.846 0.792 -7.695 1.00 86.69 193 PRO A C 1
ATOM 1649 O O . PRO A 1 193 ? 16.915 0.609 -6.901 1.00 86.69 193 PRO A O 1
ATOM 1652 N N . SER A 1 194 ? 19.007 1.324 -7.310 1.00 84.19 194 SER A N 1
ATOM 1653 C CA . SER A 1 194 ? 19.265 1.737 -5.932 1.00 84.19 194 SER A CA 1
ATOM 1654 C C . SER A 1 194 ? 18.293 2.839 -5.488 1.00 84.19 194 SER A C 1
ATOM 1656 O O . SER A 1 194 ? 17.881 3.692 -6.267 1.00 84.19 194 SER A O 1
ATOM 1658 N N . GLY A 1 195 ? 17.896 2.809 -4.214 1.00 84.31 195 GLY A N 1
ATOM 1659 C CA . GLY A 1 195 ? 17.008 3.820 -3.626 1.00 84.31 195 GLY A CA 1
ATOM 1660 C C . GLY A 1 195 ? 15.504 3.596 -3.825 1.00 84.31 195 GLY A C 1
ATOM 1661 O O . GLY A 1 195 ? 14.725 4.218 -3.113 1.00 84.31 195 GLY A O 1
ATOM 1662 N N . LEU A 1 196 ? 15.076 2.673 -4.697 1.00 88.31 196 LEU A N 1
ATOM 1663 C CA . LEU A 1 196 ? 13.645 2.369 -4.889 1.00 88.31 196 LEU A CA 1
ATOM 1664 C C . LEU A 1 196 ? 13.075 1.389 -3.855 1.00 88.31 196 LEU A C 1
ATOM 1666 O O . LEU A 1 196 ? 11.861 1.307 -3.663 1.00 88.31 196 LEU A O 1
ATOM 1670 N N . LYS A 1 197 ? 13.942 0.613 -3.196 1.00 90.56 197 LYS A N 1
ATOM 1671 C CA . LYS A 1 197 ? 13.522 -0.389 -2.216 1.00 90.56 197 LYS A CA 1
ATOM 1672 C C . LYS A 1 197 ? 13.047 0.281 -0.925 1.00 90.56 197 LYS A C 1
ATOM 1674 O O . LYS A 1 197 ? 13.843 0.853 -0.182 1.00 90.56 197 LYS A O 1
ATOM 1679 N N . ILE A 1 198 ? 11.776 0.085 -0.592 1.00 90.75 198 ILE A N 1
ATOM 1680 C CA . ILE A 1 198 ? 11.215 0.441 0.711 1.00 90.75 198 ILE A CA 1
ATOM 1681 C C . ILE A 1 198 ? 11.707 -0.549 1.770 1.00 90.75 198 ILE A C 1
ATOM 1683 O O . ILE A 1 198 ? 11.583 -1.763 1.610 1.00 90.75 198 ILE A O 1
ATOM 1687 N N . THR A 1 199 ? 12.245 -0.006 2.864 1.00 88.75 199 THR A N 1
ATOM 1688 C CA . THR A 1 199 ? 12.664 -0.751 4.060 1.00 88.75 199 THR A CA 1
ATOM 1689 C C . THR A 1 199 ? 12.061 -0.089 5.299 1.00 88.75 199 THR A C 1
ATOM 1691 O O . THR A 1 199 ? 12.101 1.142 5.429 1.00 88.75 199 THR A O 1
ATOM 1694 N N . ILE A 1 200 ? 11.482 -0.889 6.194 1.00 89.50 200 ILE A N 1
ATOM 1695 C CA . ILE A 1 200 ? 10.814 -0.436 7.427 1.00 89.50 200 ILE A CA 1
ATOM 1696 C C . ILE A 1 200 ? 11.296 -1.205 8.656 1.00 89.50 200 ILE A C 1
ATOM 1698 O O . ILE A 1 200 ? 11.882 -2.304 8.499 1.00 89.50 200 ILE A O 1
#

Secondary structure (DSSP, 8-state):
--SSTTS--------PPPP---B-SSHHHHHHHHHHHHHH-HHHHHHHHHHHT--BHHHHHHHHHHHHHHHHHHHHHHHHHHHHHHHHHHHTTSS-HHHHHHS---HHHHHHHHHHTHHHHHHH-TTS-PPPHHHHHHHHHHHHHHHTT--SSSTTHHHHHHHHHHHHHHS-HHHHHHHHHHHHT---S--PPTT-----

Radius of gyration: 20.6 Å; chains: 1; bounding box: 45×47×56 Å